Protein AF-A0A9Q1J2J4-F1 (afdb_monomer)

Foldseek 3Di:
DVPDPDPDAWDKDFDFFQPALATDDIDTDPDADPPDDDDDLPLLVRCCVNCVVVFPPLEEEEDEQSNDDPVSQVVSVVSNYKYKYWHDLPDPPDDPVLHFDQPDDALDKDWDDDPLKIWIWHHPDRRDIIIMIISVDDDQDWDPVDPSRHGPSVVVSVSRVCNNVVNVVQLVVPFPDDDDPDNVSVVVSSVVSSVVSND

Nearest PDB structures (foldseek):
  6x68-assembly1_C  TM=9.334E-01  e=2.202E-19  Trichoplusia ni
  3bw6-assembly1_A  TM=4.779E-01  e=1.759E+00  Saccharomyces cerevisiae
  4j36-assembly2_B  TM=3.603E-01  e=1.228E+00  Saccharomyces cerevisiae S288C
  4j36-assembly1_A  TM=3.467E-01  e=1.759E+00  Saccharomyces cerevisiae S288C
  4j34-assembly1_A  TM=3.652E-01  e=3.831E+00  Saccharomyces cerevisiae S288C

Sequence (199 aa):
MPSKPAKYGIKIFWMCDAKVPYAIDAMVYTGRQPGEDVQKNLGEKIVEQLCSGIRQTGRNITMDNFFTSVPLAEKLLDKNLTIVGTLRQNKADIPPVMKKSKSREVHSSEFGFNGNMTMVSYVMKKGKVVVLLSTMHNDKAVDDNSVKKKPEMIQYYNKTKGGVDTMDQMVRTYSCKWRTRRWPMVLWHNVLDVAALNA

Secondary structure (DSSP, 8-state):
-TTSSSSSS-EEEEEE-SSS--EEEEEEE--PPTT----TTHHHHHHHHHTGGGTTS--EEEE-TTT--HHHHHHHHTTT-EEEEEE-TT-TTS-GGGS--SSSPTT-EEEEEETTEEEEEEEEETTEEEEEEESS--S--B-TTSTT--BHHHHHHHHHTTHHHHHHHHHHHT------S-HHHHHHHHHHHHHHHH-

Radius of gyration: 18.8 Å; Cα contacts (8 Å, |Δi|>4): 303; chains: 1; bounding box: 47×36×54 Å

Mean predicted aligned error: 4.84 Å

pLDDT: mean 91.69, std 4.65, range [77.06, 97.62]

Structure (mmCIF, N/CA/C/O backbone):
data_AF-A0A9Q1J2J4-F1
#
_entry.id   AF-A0A9Q1J2J4-F1
#
loop_
_atom_site.group_PDB
_atom_site.id
_atom_site.type_symbol
_atom_site.label_atom_id
_atom_site.label_alt_id
_atom_site.label_comp_id
_atom_site.label_asym_id
_atom_site.label_entity_id
_atom_site.label_seq_id
_atom_site.pdbx_PDB_ins_code
_atom_site.Cartn_x
_atom_site.Cartn_y
_atom_site.Cartn_z
_atom_site.occupancy
_atom_site.B_iso_or_equiv
_atom_site.auth_seq_id
_atom_site.auth_comp_id
_atom_site.auth_asym_id
_atom_site.auth_atom_id
_atom_site.pdbx_PDB_model_num
ATOM 1 N N . MET A 1 1 ? 2.608 12.046 13.787 1.00 77.88 1 MET A N 1
ATOM 2 C CA . MET A 1 1 ? 2.854 11.897 12.338 1.00 77.88 1 MET A CA 1
ATOM 3 C C . MET A 1 1 ? 3.148 13.269 11.732 1.00 77.88 1 MET A C 1
ATOM 5 O O . MET A 1 1 ? 2.210 14.025 11.521 1.00 77.88 1 MET A O 1
ATOM 9 N N . PRO A 1 2 ? 4.428 13.619 11.500 1.00 77.06 2 PRO A N 1
ATOM 10 C CA . PRO A 1 2 ? 4.852 14.990 11.175 1.00 77.06 2 PRO A CA 1
ATOM 11 C C . PRO A 1 2 ? 4.205 15.614 9.931 1.00 77.06 2 PRO A C 1
ATOM 13 O O . PRO A 1 2 ? 3.978 16.817 9.911 1.00 77.06 2 PRO A O 1
ATOM 16 N N . SER A 1 3 ? 3.893 14.806 8.914 1.00 83.94 3 SER A N 1
ATOM 17 C CA . SER A 1 3 ? 3.329 15.248 7.632 1.00 83.94 3 SER A CA 1
ATOM 18 C C . SER A 1 3 ? 1.799 15.179 7.546 1.00 83.94 3 SER A C 1
ATOM 20 O O . SER A 1 3 ? 1.241 15.449 6.485 1.00 83.94 3 SER A O 1
ATOM 22 N N . LYS A 1 4 ? 1.103 14.785 8.622 1.00 83.94 4 LYS A N 1
ATOM 23 C CA . LYS A 1 4 ? -0.368 14.709 8.653 1.00 83.94 4 LYS A CA 1
ATOM 24 C C . LYS A 1 4 ? -0.960 15.994 9.260 1.00 83.94 4 LYS A C 1
ATOM 26 O O . LYS A 1 4 ? -0.341 16.545 10.171 1.00 83.94 4 LYS A O 1
ATOM 31 N N . PRO A 1 5 ? -2.159 16.439 8.822 1.00 82.94 5 PRO A N 1
ATOM 32 C CA . PRO A 1 5 ? -2.820 17.631 9.369 1.00 82.94 5 PRO A CA 1
ATOM 33 C C . PRO A 1 5 ? -2.982 17.573 10.896 1.00 82.94 5 PRO A C 1
ATOM 35 O O . PRO A 1 5 ? -2.642 18.520 11.599 1.00 82.94 5 PRO A O 1
ATOM 38 N N . ALA A 1 6 ? -3.412 16.418 11.416 1.00 83.88 6 ALA A N 1
ATOM 39 C CA . ALA A 1 6 ? -3.364 16.104 12.838 1.00 83.88 6 ALA A CA 1
ATOM 40 C C . ALA A 1 6 ? -2.045 15.385 13.169 1.00 83.88 6 ALA A C 1
ATOM 42 O O . ALA A 1 6 ? -1.826 14.231 12.789 1.00 83.88 6 ALA A O 1
ATOM 43 N N . LYS A 1 7 ? -1.150 16.073 13.889 1.00 86.81 7 LYS A N 1
ATOM 44 C CA . LYS A 1 7 ? 0.177 15.536 14.241 1.00 86.81 7 LYS A CA 1
ATOM 45 C C . LYS A 1 7 ? 0.112 14.410 15.275 1.00 86.81 7 LYS A C 1
ATOM 47 O O . LYS A 1 7 ? 0.985 13.542 15.258 1.00 86.81 7 LYS A O 1
ATOM 52 N N . TYR A 1 8 ? -0.904 14.397 16.132 1.00 88.12 8 TYR A N 1
ATOM 53 C CA . TYR A 1 8 ? -1.097 13.411 17.196 1.00 88.12 8 TYR A CA 1
ATOM 54 C C . TYR A 1 8 ? -2.464 12.750 17.043 1.00 88.12 8 TYR A C 1
ATOM 56 O O . TYR A 1 8 ? -3.437 13.418 16.702 1.00 88.12 8 TYR A O 1
ATOM 64 N N . GLY A 1 9 ? -2.529 11.444 17.279 1.00 90.56 9 GLY A N 1
ATOM 65 C CA . GLY A 1 9 ? -3.758 10.671 17.147 1.00 90.56 9 GLY A CA 1
ATOM 66 C C . GLY A 1 9 ? -3.493 9.172 17.107 1.00 90.56 9 GLY A C 1
ATOM 67 O O . GLY A 1 9 ? -2.341 8.732 17.125 1.00 90.56 9 GLY A O 1
ATOM 68 N N . ILE A 1 10 ? -4.577 8.405 17.036 1.00 92.19 10 ILE A N 1
ATOM 69 C CA . ILE A 1 10 ? -4.537 6.953 16.876 1.00 92.19 10 ILE A CA 1
ATOM 70 C C . ILE A 1 10 ? -4.379 6.648 15.388 1.00 92.19 10 ILE A C 1
ATOM 72 O O . ILE A 1 10 ? -5.069 7.228 14.551 1.00 92.19 10 ILE A O 1
ATOM 76 N N . LYS A 1 11 ? -3.445 5.760 15.049 1.00 93.06 11 LYS A N 1
ATOM 77 C CA . LYS A 1 11 ? -3.233 5.335 13.667 1.00 93.06 11 LYS A CA 1
ATOM 78 C C . LYS A 1 11 ? -4.082 4.097 13.393 1.00 93.06 11 LYS A C 1
ATOM 80 O O . LYS A 1 11 ? -3.992 3.122 14.128 1.00 93.06 11 LYS A O 1
ATOM 85 N N . ILE A 1 12 ? -4.869 4.141 12.327 1.00 95.19 12 ILE A N 1
ATOM 86 C CA . ILE A 1 12 ? -5.686 3.021 11.854 1.00 95.19 12 ILE A CA 1
ATOM 87 C C . ILE A 1 12 ? -5.272 2.748 10.410 1.00 95.19 12 ILE A C 1
ATOM 89 O O . ILE A 1 12 ? -5.141 3.677 9.610 1.00 95.19 12 ILE A O 1
ATOM 93 N N . PHE A 1 13 ? -4.981 1.490 10.105 1.00 95.88 13 PHE A N 1
ATOM 94 C CA . PHE A 1 13 ? -4.760 1.017 8.746 1.00 95.88 13 PHE A CA 1
ATOM 95 C C . PHE A 1 13 ? -6.093 0.565 8.170 1.00 95.88 13 PHE A C 1
ATOM 97 O O . PHE A 1 13 ? -6.812 -0.159 8.845 1.00 95.88 13 PHE A O 1
ATOM 104 N N . TRP A 1 14 ? -6.401 0.979 6.947 1.00 96.00 14 TRP A N 1
ATOM 105 C CA . TRP A 1 14 ? -7.670 0.688 6.289 1.00 96.00 14 TRP A CA 1
ATOM 106 C C . TRP A 1 14 ? -7.442 -0.077 4.993 1.00 96.00 14 TRP A C 1
ATOM 108 O O . TRP A 1 14 ? -6.484 0.202 4.266 1.00 96.00 14 TRP A O 1
ATOM 118 N N . MET A 1 15 ? -8.357 -0.991 4.697 1.00 97.19 15 MET A N 1
ATOM 119 C CA . MET A 1 15 ? -8.578 -1.554 3.373 1.00 97.19 15 MET A CA 1
ATOM 120 C C . MET A 1 15 ? -9.920 -1.035 2.860 1.00 97.19 15 MET A C 1
ATOM 122 O O . MET A 1 15 ? -10.943 -1.192 3.524 1.00 97.19 15 MET A O 1
ATOM 126 N N . CYS A 1 16 ? -9.913 -0.412 1.685 1.00 96.38 16 CYS A N 1
ATOM 127 C CA . CYS A 1 16 ? -11.096 0.179 1.064 1.00 96.38 16 CYS A CA 1
ATOM 128 C C . CYS A 1 16 ? -11.237 -0.310 -0.375 1.00 96.38 16 CYS A C 1
ATOM 130 O O . CYS A 1 16 ? -10.240 -0.679 -1.004 1.00 96.38 16 CYS A O 1
ATOM 132 N N . ASP A 1 17 ? -12.456 -0.258 -0.904 1.00 95.75 17 ASP A N 1
ATOM 133 C CA . ASP A 1 17 ? -12.663 -0.386 -2.342 1.00 95.75 17 ASP A CA 1
ATOM 134 C C . ASP A 1 17 ? -12.006 0.797 -3.083 1.00 95.75 17 ASP A C 1
ATOM 136 O O . ASP A 1 17 ? -11.910 1.918 -2.578 1.00 95.75 17 ASP A O 1
ATOM 140 N N . ALA A 1 18 ? -11.463 0.530 -4.272 1.00 94.06 18 ALA A N 1
ATOM 141 C CA . ALA A 1 18 ? -10.719 1.530 -5.037 1.00 94.06 18 ALA A CA 1
ATOM 142 C C . ALA A 1 18 ? -11.620 2.439 -5.890 1.00 94.06 18 ALA A C 1
ATOM 144 O O . ALA A 1 18 ? -11.167 3.500 -6.323 1.00 94.06 18 ALA A O 1
ATOM 145 N N . LYS A 1 19 ? -12.853 2.015 -6.187 1.00 91.38 19 LYS A N 1
ATOM 146 C CA . LYS A 1 19 ? -13.810 2.730 -7.045 1.00 91.38 19 LYS A CA 1
ATOM 147 C C . LYS A 1 19 ? -14.890 3.428 -6.228 1.00 91.38 19 LYS A C 1
ATOM 149 O O . LYS A 1 19 ? -15.312 4.521 -6.593 1.00 91.38 19 LYS A O 1
ATOM 154 N N . VAL A 1 20 ? -15.332 2.791 -5.153 1.00 92.12 20 VAL A N 1
ATOM 155 C CA . VAL A 1 20 ? -16.372 3.283 -4.249 1.00 92.12 20 VAL A CA 1
ATOM 156 C C . VAL A 1 20 ? -15.722 3.567 -2.893 1.00 92.12 20 VAL A C 1
ATOM 158 O O . VAL A 1 20 ? -14.861 2.798 -2.475 1.00 92.12 20 VAL A O 1
ATOM 161 N N . PRO A 1 21 ? -16.0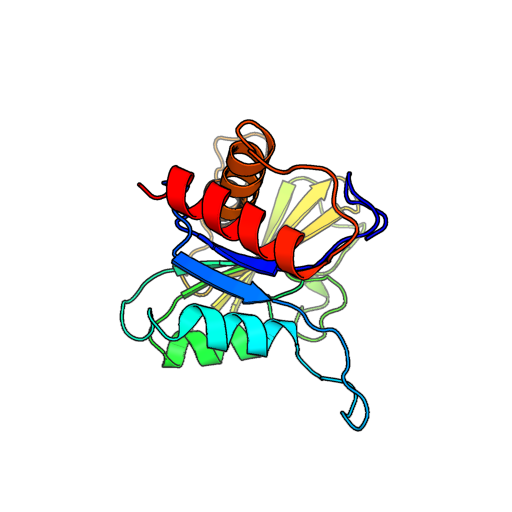94 4.644 -2.181 1.00 87.31 21 PRO A N 1
ATOM 162 C CA . PRO A 1 21 ? -15.536 4.980 -0.867 1.00 87.31 21 PRO A CA 1
ATOM 163 C C . PRO A 1 21 ? -16.043 4.046 0.252 1.00 87.31 21 PRO A C 1
ATOM 165 O O . PRO A 1 21 ? -16.487 4.510 1.295 1.00 87.31 21 PRO A O 1
ATOM 168 N N . TYR A 1 22 ? -15.976 2.730 0.043 1.00 94.94 22 TYR A N 1
ATOM 169 C CA . TYR A 1 22 ? -16.433 1.710 0.980 1.00 94.94 22 TYR A CA 1
ATOM 170 C C . TYR A 1 22 ? -15.255 1.150 1.782 1.00 94.94 22 TYR A C 1
ATOM 172 O O . TYR A 1 22 ?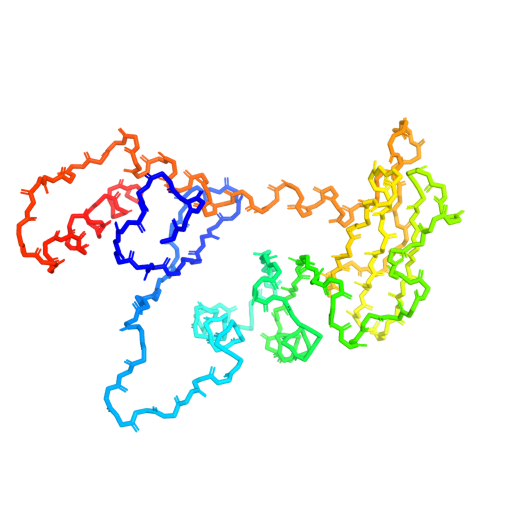 -14.290 0.624 1.213 1.00 94.94 22 TYR A O 1
ATOM 180 N N . ALA A 1 23 ? -15.320 1.253 3.108 1.00 96.06 23 ALA A N 1
ATOM 181 C CA . ALA A 1 23 ? -14.336 0.664 4.010 1.00 96.06 23 ALA A CA 1
ATOM 182 C C . ALA A 1 23 ? -14.644 -0.823 4.231 1.00 96.06 23 ALA A C 1
ATOM 184 O O . ALA A 1 23 ? -15.727 -1.172 4.694 1.00 96.06 23 ALA A O 1
ATOM 185 N N . ILE A 1 24 ? -13.688 -1.693 3.906 1.00 95.81 24 ILE A N 1
ATOM 186 C CA . ILE A 1 24 ? -13.859 -3.150 3.962 1.00 95.81 24 ILE A CA 1
ATOM 187 C C . ILE A 1 24 ? -13.356 -3.705 5.293 1.00 95.81 24 ILE A C 1
ATOM 189 O O . ILE A 1 24 ? -14.060 -4.470 5.941 1.00 95.81 24 ILE A O 1
ATOM 193 N N . ASP A 1 25 ? -12.137 -3.334 5.689 1.00 95.88 25 ASP A N 1
ATOM 194 C CA . ASP A 1 25 ? -11.520 -3.817 6.925 1.00 95.88 25 ASP A CA 1
ATOM 195 C C . ASP A 1 25 ? -10.538 -2.784 7.493 1.00 95.88 25 ASP A C 1
ATOM 197 O O . ASP A 1 25 ? -10.063 -1.888 6.778 1.00 95.88 25 ASP A O 1
ATOM 201 N N . ALA A 1 26 ? -10.230 -2.898 8.782 1.00 95.75 26 ALA A N 1
ATOM 202 C CA . ALA A 1 26 ? -9.375 -1.971 9.500 1.00 95.75 26 ALA A CA 1
ATOM 203 C C . ALA A 1 26 ? -8.527 -2.651 10.573 1.00 95.75 26 ALA A C 1
ATOM 205 O O . ALA A 1 26 ? -8.956 -3.578 11.253 1.00 95.75 26 ALA A O 1
ATOM 206 N N . MET A 1 27 ? -7.338 -2.103 10.818 1.00 95.25 27 MET A N 1
ATOM 207 C CA . MET A 1 27 ? -6.500 -2.508 11.939 1.00 95.25 27 MET A CA 1
ATOM 208 C C . MET A 1 27 ? -5.967 -1.300 12.703 1.00 95.25 27 MET A C 1
ATOM 210 O O . MET A 1 27 ? -5.264 -0.445 12.156 1.00 95.25 27 MET A O 1
ATOM 214 N N . VAL A 1 28 ? -6.266 -1.254 14.001 1.00 94.81 28 VAL A N 1
ATOM 215 C CA . VAL A 1 28 ? -5.749 -0.228 14.911 1.00 94.81 28 VAL A CA 1
ATOM 216 C C . VAL A 1 28 ? -4.278 -0.508 15.207 1.00 94.81 28 VAL A C 1
ATOM 218 O O . VAL A 1 28 ? -3.909 -1.589 15.659 1.00 94.81 28 VAL A O 1
ATOM 221 N N . TYR A 1 29 ? -3.423 0.484 14.980 1.00 93.00 29 TYR A N 1
ATOM 222 C CA . TYR A 1 29 ? -2.020 0.411 15.360 1.00 93.00 29 TYR A CA 1
ATOM 223 C C . TYR A 1 29 ? -1.857 0.805 16.827 1.00 93.00 29 TYR A C 1
ATOM 225 O O . TYR A 1 29 ? -1.989 1.977 17.187 1.00 93.00 29 TYR A O 1
ATOM 233 N N . THR A 1 30 ? -1.528 -0.173 17.661 1.00 90.69 30 THR A N 1
ATOM 234 C CA . THR A 1 30 ? -1.368 -0.010 19.113 1.00 90.69 30 THR A CA 1
ATOM 235 C C . THR A 1 30 ? 0.039 0.430 19.524 1.00 90.69 30 THR A C 1
ATOM 237 O O . THR A 1 30 ? 0.280 0.714 20.695 1.00 90.69 30 THR A O 1
ATOM 240 N N . GLY A 1 31 ? 0.971 0.543 18.573 1.00 89.06 31 GLY A N 1
ATOM 241 C CA . GLY A 1 31 ? 2.384 0.742 18.886 1.00 89.06 31 GLY A CA 1
ATOM 242 C C . GLY A 1 31 ? 3.035 -0.533 19.421 1.00 89.06 31 GLY A C 1
ATOM 243 O O . GLY A 1 31 ? 2.447 -1.609 19.384 1.00 89.06 31 GLY A O 1
ATOM 244 N N . ARG A 1 32 ? 4.270 -0.405 19.908 1.00 87.56 32 ARG A N 1
ATOM 245 C CA . ARG A 1 32 ? 4.989 -1.503 20.562 1.00 87.56 32 ARG A CA 1
ATOM 246 C C . ARG A 1 32 ? 4.432 -1.697 21.972 1.00 87.56 32 ARG A C 1
ATOM 248 O O . ARG A 1 32 ? 4.451 -0.734 22.741 1.00 87.56 32 ARG A O 1
ATOM 255 N N . GLN A 1 33 ? 3.981 -2.904 22.307 1.00 87.81 33 GLN A N 1
ATOM 256 C CA . GLN A 1 33 ? 3.527 -3.203 23.666 1.00 87.81 33 GLN A CA 1
ATOM 257 C C . GLN A 1 33 ? 4.707 -3.522 24.602 1.00 87.81 33 GLN A C 1
ATOM 259 O O . GLN A 1 33 ? 5.777 -3.933 24.138 1.00 87.81 33 GLN A O 1
ATOM 264 N N . PRO A 1 34 ? 4.552 -3.330 25.926 1.00 88.56 34 PRO A N 1
ATOM 265 C CA . PRO A 1 34 ? 5.551 -3.760 26.900 1.00 88.56 34 PRO A CA 1
ATOM 266 C C . PRO A 1 34 ? 5.853 -5.256 26.757 1.00 88.56 34 PRO A C 1
ATOM 268 O O . PRO A 1 34 ? 4.940 -6.072 26.709 1.00 88.56 34 PRO A O 1
ATOM 271 N N . GLY A 1 35 ? 7.137 -5.611 26.680 1.00 86.81 35 GLY A N 1
ATOM 272 C CA . GLY A 1 35 ? 7.576 -7.002 26.513 1.00 86.81 35 GLY A CA 1
ATOM 273 C C . GLY A 1 35 ? 7.592 -7.514 25.069 1.00 86.81 35 GLY A C 1
ATOM 274 O O . GLY A 1 35 ? 8.122 -8.594 24.833 1.00 86.81 35 GLY A O 1
ATOM 275 N N . GLU A 1 36 ? 7.094 -6.752 24.090 1.00 86.62 36 GLU A N 1
ATOM 276 C CA . GLU A 1 36 ? 7.211 -7.140 22.682 1.00 86.62 36 GLU A CA 1
ATOM 277 C C . GLU A 1 36 ? 8.583 -6.784 22.101 1.00 86.62 36 GLU A C 1
ATOM 279 O O . GLU A 1 36 ? 9.119 -5.681 22.298 1.00 86.62 36 GLU A O 1
ATOM 284 N N . ASP A 1 37 ? 9.119 -7.696 21.295 1.00 84.31 37 ASP A N 1
ATOM 285 C CA . ASP A 1 37 ? 10.244 -7.411 20.416 1.00 84.31 37 ASP A CA 1
ATOM 286 C C . ASP A 1 37 ? 9.873 -6.395 19.332 1.00 84.31 37 ASP A C 1
ATOM 288 O O . ASP A 1 37 ? 8.708 -6.171 18.991 1.00 84.31 37 ASP A O 1
ATOM 292 N N . VAL A 1 38 ? 10.894 -5.764 18.750 1.00 81.62 38 VAL A N 1
ATOM 293 C CA . VAL A 1 38 ? 10.694 -4.859 17.615 1.00 81.62 38 VAL A CA 1
ATOM 294 C C . VAL A 1 38 ? 10.072 -5.641 16.459 1.00 81.62 38 VAL A C 1
ATOM 296 O O . VAL A 1 38 ? 10.706 -6.518 15.869 1.00 81.62 38 VAL A O 1
ATOM 299 N N . GLN A 1 39 ? 8.834 -5.291 16.105 1.00 77.81 39 GLN A N 1
ATOM 300 C CA . GLN A 1 39 ? 8.133 -5.932 15.001 1.00 77.81 39 GLN A CA 1
ATOM 301 C C . GLN A 1 39 ? 8.853 -5.678 13.672 1.00 77.81 39 GLN A C 1
ATOM 303 O O . GLN A 1 39 ? 8.840 -4.575 13.118 1.00 77.81 39 GLN A O 1
ATOM 308 N N . LYS A 1 40 ? 9.455 -6.738 13.132 1.00 82.62 40 LYS A N 1
ATOM 309 C CA . LYS A 1 40 ? 9.961 -6.776 11.757 1.00 82.62 40 LYS A CA 1
ATOM 310 C C . LYS A 1 40 ? 8.792 -6.975 10.788 1.00 82.62 40 LYS A C 1
ATOM 312 O O . LYS A 1 40 ? 7.815 -7.646 11.113 1.00 82.62 40 LYS A O 1
ATOM 317 N N . ASN A 1 41 ? 8.905 -6.384 9.598 1.00 85.19 41 ASN A N 1
ATOM 318 C CA . ASN A 1 41 ? 7.942 -6.524 8.498 1.00 85.19 41 ASN A CA 1
ATOM 319 C C . ASN A 1 41 ? 6.489 -6.158 8.857 1.00 85.19 41 ASN A C 1
ATOM 321 O O . ASN A 1 41 ? 5.547 -6.765 8.360 1.00 85.19 41 ASN A O 1
ATOM 325 N N . LEU A 1 42 ? 6.296 -5.126 9.687 1.00 91.00 42 LEU A N 1
ATOM 326 C CA . LEU A 1 42 ? 4.967 -4.641 10.078 1.00 91.00 42 LEU A CA 1
ATOM 327 C C . LEU A 1 42 ? 4.031 -4.424 8.870 1.00 91.00 42 LEU A C 1
ATOM 329 O O . LEU A 1 42 ? 2.883 -4.852 8.909 1.00 91.00 42 LEU A O 1
ATOM 333 N N . GLY A 1 43 ? 4.526 -3.807 7.789 1.00 92.06 43 GLY A N 1
ATOM 334 C CA . GLY A 1 43 ? 3.746 -3.574 6.565 1.00 92.06 43 GLY A CA 1
ATOM 335 C C . GLY A 1 43 ? 3.186 -4.857 5.944 1.00 92.06 43 GLY A C 1
ATOM 336 O O . GLY A 1 43 ? 2.021 -4.888 5.566 1.00 92.06 43 GLY A O 1
ATOM 337 N N . GLU A 1 44 ? 3.987 -5.921 5.910 1.00 93.38 44 GLU A N 1
ATOM 338 C CA . GLU A 1 44 ? 3.599 -7.230 5.378 1.00 93.38 44 GLU A CA 1
ATOM 339 C C . GLU A 1 44 ? 2.480 -7.855 6.217 1.00 93.38 44 GLU A C 1
ATOM 341 O O . GLU A 1 44 ? 1.428 -8.198 5.684 1.00 93.38 44 GLU A O 1
ATOM 346 N N . LYS A 1 45 ? 2.656 -7.893 7.545 1.00 93.19 45 LYS A N 1
ATOM 347 C CA . LYS A 1 45 ? 1.656 -8.439 8.476 1.00 93.19 45 LYS A CA 1
ATOM 348 C C . LYS A 1 45 ? 0.320 -7.701 8.396 1.00 93.19 45 LYS A C 1
ATOM 350 O O . LYS A 1 45 ? -0.726 -8.341 8.380 1.00 93.19 45 LYS A O 1
ATOM 355 N N . ILE A 1 46 ? 0.361 -6.365 8.316 1.00 95.31 46 ILE A N 1
ATOM 356 C CA . ILE A 1 46 ? -0.843 -5.537 8.157 1.00 95.31 46 ILE A CA 1
ATOM 357 C C . ILE A 1 46 ? -1.618 -5.968 6.909 1.00 95.31 46 ILE A C 1
ATOM 359 O O . ILE A 1 46 ? -2.823 -6.194 6.991 1.00 95.31 46 ILE A O 1
ATOM 363 N N . VAL A 1 47 ? -0.940 -6.091 5.764 1.00 96.50 47 VAL A N 1
ATOM 364 C CA . VAL A 1 47 ? -1.595 -6.474 4.506 1.00 96.50 47 VAL A CA 1
ATOM 365 C C . VAL A 1 47 ? -2.148 -7.892 4.589 1.00 96.50 47 VAL A C 1
ATOM 367 O O . VAL A 1 47 ? -3.293 -8.112 4.207 1.00 96.50 47 VAL A O 1
ATOM 370 N N . GLU A 1 48 ? -1.388 -8.850 5.118 1.00 95.19 48 GLU A N 1
ATOM 371 C CA . GLU A 1 48 ? -1.853 -10.236 5.237 1.00 95.19 48 GLU A CA 1
ATOM 372 C C . GLU A 1 48 ? -3.094 -10.388 6.122 1.00 95.19 48 GLU A C 1
ATOM 374 O O . GLU A 1 48 ? -3.939 -11.249 5.837 1.00 95.19 48 GLU A O 1
ATOM 379 N N . GLN A 1 49 ? -3.193 -9.575 7.177 1.00 95.44 49 GLN A N 1
ATOM 380 C CA . GLN A 1 49 ? -4.341 -9.542 8.074 1.00 95.44 49 GLN A CA 1
ATOM 381 C C . GLN A 1 49 ? -5.547 -8.875 7.411 1.00 95.44 49 GLN A C 1
ATOM 383 O O . GLN A 1 49 ? -6.593 -9.514 7.314 1.00 95.44 49 GLN A O 1
ATOM 388 N N . LEU A 1 50 ? -5.388 -7.656 6.883 1.00 96.88 50 LEU A N 1
ATOM 389 C CA . LEU A 1 50 ? -6.476 -6.925 6.217 1.00 96.88 50 LEU A CA 1
ATOM 390 C C . LEU A 1 50 ? -7.024 -7.683 5.002 1.00 96.88 50 LEU A C 1
ATOM 392 O O . LEU A 1 50 ? -8.216 -7.665 4.727 1.00 96.88 50 LEU A O 1
ATOM 396 N N . CYS A 1 51 ? -6.163 -8.399 4.276 1.00 96.12 51 CYS A N 1
ATOM 397 C CA . CYS A 1 51 ? -6.581 -9.153 3.096 1.00 96.12 51 CYS A CA 1
ATOM 398 C C . CYS A 1 51 ? -7.121 -10.549 3.430 1.00 96.12 51 CYS A C 1
ATOM 400 O O . CYS A 1 51 ? -7.440 -11.305 2.513 1.00 96.12 51 CYS A O 1
ATOM 402 N N . SER A 1 52 ? -7.200 -10.935 4.708 1.00 95.31 52 SER A N 1
ATOM 403 C CA . SER A 1 52 ? -7.604 -12.288 5.115 1.00 95.31 52 SER A CA 1
ATOM 404 C C . SER A 1 52 ? -8.990 -12.681 4.599 1.00 95.31 52 SER A C 1
ATOM 406 O O . SER A 1 52 ? -9.141 -13.793 4.094 1.00 95.31 52 SER A O 1
ATOM 408 N N . GLY A 1 53 ? -9.948 -11.750 4.619 1.00 95.31 53 GLY A N 1
ATOM 409 C CA . GLY A 1 53 ? -11.316 -11.968 4.141 1.00 95.31 53 GLY A CA 1
ATOM 410 C C . GLY A 1 53 ? -11.487 -11.996 2.617 1.00 95.31 53 GLY A C 1
ATOM 411 O O . GLY A 1 53 ? -12.555 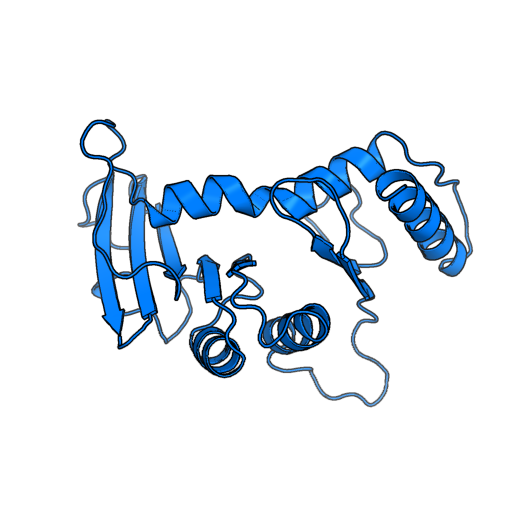-12.366 2.143 1.00 95.31 53 GLY A O 1
ATOM 412 N N . ILE A 1 54 ? -10.464 -11.624 1.837 1.00 96.19 54 ILE A N 1
ATOM 413 C CA . ILE A 1 54 ? -10.541 -11.568 0.362 1.00 96.19 54 ILE A CA 1
ATOM 414 C C . ILE A 1 54 ? -9.589 -12.544 -0.339 1.00 96.19 54 ILE A C 1
ATOM 416 O O . ILE A 1 54 ? -9.453 -12.496 -1.563 1.00 96.19 54 ILE A O 1
ATOM 420 N N . ARG A 1 55 ? -8.920 -13.434 0.402 1.00 95.88 55 ARG A N 1
ATOM 421 C CA . ARG A 1 55 ? -8.051 -14.470 -0.183 1.00 95.88 55 ARG A CA 1
ATOM 422 C C . ARG A 1 55 ? -8.845 -15.360 -1.139 1.00 95.88 55 ARG A C 1
ATOM 424 O O . ARG A 1 55 ? -10.028 -15.594 -0.923 1.00 95.88 55 ARG A O 1
ATOM 431 N N . GLN A 1 56 ? -8.183 -15.879 -2.170 1.00 96.44 56 GLN A N 1
ATOM 432 C CA . GLN A 1 56 ? -8.785 -16.766 -3.173 1.00 96.44 56 GLN A CA 1
ATOM 433 C C . GLN A 1 56 ? -9.870 -16.131 -4.048 1.00 96.44 56 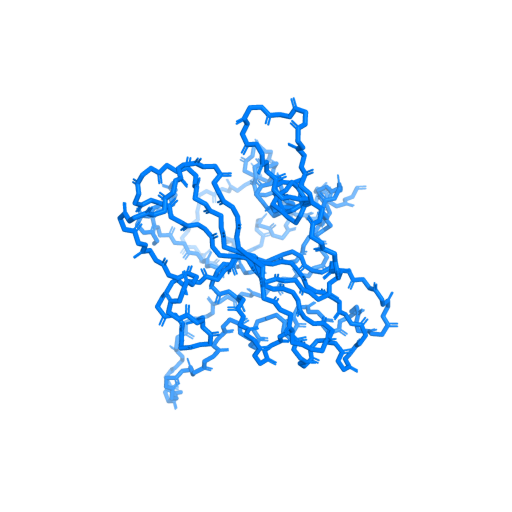GLN A C 1
ATOM 435 O O . GLN A 1 56 ? -10.644 -16.836 -4.686 1.00 96.44 56 GLN A O 1
ATOM 440 N N . THR A 1 57 ? -9.911 -14.799 -4.127 1.00 96.56 57 THR A N 1
ATOM 441 C CA . THR A 1 57 ? -10.935 -14.099 -4.916 1.00 96.56 57 THR A CA 1
ATOM 442 C C . THR A 1 57 ? -10.436 -13.532 -6.242 1.00 96.56 57 THR A C 1
ATOM 444 O O . THR A 1 57 ? -11.234 -12.969 -6.986 1.00 96.56 57 THR A O 1
ATOM 447 N N . GLY A 1 58 ? -9.135 -13.631 -6.543 1.00 96.19 58 GLY A N 1
ATOM 448 C CA . GLY A 1 58 ? -8.544 -13.067 -7.762 1.00 96.19 58 GLY A CA 1
ATOM 449 C C . GLY A 1 58 ? -8.518 -11.533 -7.792 1.00 96.19 58 GLY A C 1
ATOM 450 O O . GLY A 1 58 ? -8.296 -10.935 -8.843 1.00 96.19 58 GLY A O 1
ATOM 451 N N . ARG A 1 59 ? -8.771 -10.868 -6.656 1.00 96.81 59 ARG A N 1
ATOM 452 C CA . ARG A 1 59 ? -8.770 -9.401 -6.556 1.00 96.81 59 ARG A CA 1
ATOM 453 C C . ARG A 1 59 ? -7.351 -8.827 -6.587 1.00 96.81 59 ARG A C 1
ATOM 455 O O . ARG A 1 59 ? -6.383 -9.482 -6.203 1.00 96.81 59 ARG A O 1
ATOM 462 N N . ASN A 1 60 ? -7.256 -7.566 -7.007 1.00 96.88 60 ASN A N 1
ATOM 463 C CA . ASN A 1 60 ? -6.017 -6.792 -7.002 1.00 96.88 60 ASN A CA 1
ATOM 464 C C . ASN A 1 60 ? -5.975 -5.812 -5.823 1.00 96.88 60 ASN A C 1
ATOM 466 O O . ASN A 1 60 ? -6.971 -5.154 -5.518 1.00 96.88 60 ASN A O 1
ATOM 470 N N . ILE A 1 61 ? -4.803 -5.664 -5.211 1.00 97.19 61 ILE A N 1
ATOM 471 C CA . ILE A 1 61 ? -4.554 -4.767 -4.082 1.00 97.19 61 ILE A CA 1
ATOM 472 C C . ILE A 1 61 ? -3.608 -3.656 -4.525 1.00 97.19 61 ILE A C 1
ATOM 474 O O . ILE A 1 61 ? -2.468 -3.899 -4.922 1.00 97.19 61 ILE A O 1
ATOM 478 N N . THR A 1 62 ? -4.057 -2.407 -4.403 1.00 97.25 62 THR A N 1
ATOM 479 C CA . THR A 1 62 ? -3.177 -1.250 -4.595 1.00 97.25 62 THR A CA 1
ATOM 480 C C . THR A 1 62 ? -2.610 -0.786 -3.262 1.00 97.25 62 THR A C 1
ATOM 482 O O . THR A 1 62 ? -3.364 -0.531 -2.328 1.00 97.25 62 THR A O 1
ATOM 485 N N . MET A 1 63 ? -1.288 -0.650 -3.165 1.00 95.50 63 MET A N 1
ATOM 486 C CA . MET A 1 63 ? -0.620 -0.340 -1.899 1.00 95.50 63 MET A CA 1
ATOM 487 C C . MET A 1 63 ? 0.511 0.686 -2.042 1.00 95.50 63 MET A C 1
ATOM 489 O O . MET A 1 63 ? 1.112 0.864 -3.101 1.00 95.50 63 MET A O 1
ATOM 493 N N . ASP A 1 64 ? 0.801 1.405 -0.958 1.00 93.44 64 ASP A N 1
ATOM 494 C CA . ASP A 1 64 ? 1.926 2.343 -0.899 1.00 93.44 64 ASP A CA 1
ATOM 495 C C . ASP A 1 64 ? 3.256 1.628 -0.575 1.00 93.44 64 ASP A C 1
ATOM 497 O O . ASP A 1 64 ? 3.312 0.465 -0.161 1.00 93.44 64 ASP A O 1
ATOM 501 N N . ASN A 1 65 ? 4.355 2.360 -0.708 1.00 93.44 65 ASN A N 1
ATOM 502 C CA . ASN A 1 65 ? 5.726 1.928 -0.466 1.00 93.44 65 ASN A CA 1
ATOM 503 C C . ASN A 1 65 ? 6.020 1.398 0.940 1.00 93.44 65 ASN A C 1
ATOM 505 O O . ASN A 1 65 ? 7.025 0.715 1.132 1.00 93.44 65 ASN A O 1
ATOM 509 N N . PHE A 1 66 ? 5.193 1.734 1.932 1.00 92.19 66 PHE A N 1
ATOM 510 C CA . PHE A 1 66 ? 5.334 1.199 3.285 1.00 92.19 66 PHE A CA 1
ATOM 511 C C . PHE A 1 66 ? 4.955 -0.288 3.349 1.00 92.19 66 PHE A C 1
ATOM 513 O O . PHE A 1 66 ? 5.525 -1.025 4.152 1.00 92.19 66 PHE A O 1
ATOM 520 N N . PHE A 1 67 ? 4.026 -0.716 2.496 1.00 94.62 67 PHE A N 1
ATOM 521 C CA . PHE A 1 67 ? 3.484 -2.072 2.476 1.00 94.62 67 PHE A CA 1
ATOM 522 C C . PHE A 1 67 ? 4.135 -2.945 1.401 1.00 94.62 67 PHE A C 1
ATOM 524 O O . PHE A 1 67 ? 4.274 -4.145 1.588 1.00 94.62 67 PHE A O 1
ATOM 531 N N . THR A 1 68 ? 4.573 -2.340 0.296 1.00 95.12 68 THR A N 1
ATOM 532 C CA . THR A 1 68 ? 5.041 -3.079 -0.883 1.00 95.12 68 THR A CA 1
ATOM 533 C C . THR A 1 68 ? 6.424 -3.710 -0.669 1.00 95.12 68 THR A C 1
ATOM 535 O O . THR A 1 68 ? 7.396 -3.032 -0.307 1.00 95.12 68 THR A O 1
ATOM 538 N N . SER A 1 69 ? 6.542 -5.008 -0.951 1.00 94.44 69 SER A N 1
ATOM 539 C CA . SER A 1 69 ? 7.807 -5.748 -1.036 1.00 94.44 69 SER A CA 1
ATOM 540 C C . SER A 1 69 ? 7.688 -6.900 -2.039 1.00 94.44 69 SER A C 1
ATOM 542 O O . SER A 1 69 ? 6.580 -7.354 -2.321 1.00 94.44 69 SER A O 1
ATOM 544 N N . VAL A 1 70 ? 8.821 -7.370 -2.573 1.00 94.06 70 VAL A N 1
ATOM 545 C CA . VAL A 1 70 ? 8.849 -8.532 -3.478 1.00 94.06 70 VAL A CA 1
ATOM 546 C C . VAL A 1 70 ? 8.368 -9.811 -2.772 1.00 94.06 70 VAL A C 1
ATOM 548 O O . VAL A 1 70 ? 7.434 -10.419 -3.285 1.00 94.06 70 VAL A O 1
ATOM 551 N N . PRO A 1 71 ? 8.843 -10.157 -1.555 1.00 94.25 71 PRO A N 1
ATOM 552 C CA . PRO A 1 71 ? 8.357 -11.354 -0.858 1.00 94.25 71 PRO A CA 1
ATOM 553 C C . PRO A 1 71 ? 6.855 -11.326 -0.541 1.00 94.25 71 PRO A C 1
ATOM 555 O O . PRO A 1 71 ? 6.191 -12.357 -0.576 1.00 94.25 71 PRO A O 1
ATOM 558 N N . LEU A 1 72 ? 6.288 -10.148 -0.236 1.00 95.38 72 LEU A N 1
ATOM 559 C CA . LEU A 1 72 ? 4.844 -10.026 -0.006 1.00 95.38 72 LEU A CA 1
ATOM 560 C C . LEU A 1 72 ? 4.052 -10.276 -1.293 1.00 95.38 72 LEU A C 1
ATOM 562 O O . LEU A 1 72 ? 2.973 -10.858 -1.240 1.00 95.38 72 LEU A O 1
ATOM 566 N N . ALA A 1 73 ? 4.570 -9.828 -2.436 1.00 95.75 73 ALA A N 1
ATOM 567 C CA . ALA A 1 73 ? 3.920 -10.018 -3.725 1.00 95.75 73 ALA A CA 1
ATOM 568 C C . ALA A 1 73 ? 3.789 -11.508 -4.075 1.00 95.75 73 ALA A C 1
ATOM 570 O O . ALA A 1 73 ? 2.708 -11.941 -4.461 1.00 95.75 73 ALA A O 1
ATOM 571 N N . GLU A 1 74 ? 4.855 -12.287 -3.867 1.00 94.94 74 GLU A N 1
ATOM 572 C CA . GLU A 1 74 ? 4.863 -13.745 -4.057 1.00 94.94 74 GLU A CA 1
ATOM 573 C C . GLU A 1 74 ? 3.854 -14.430 -3.122 1.00 94.94 74 GLU A C 1
ATOM 575 O O . GLU A 1 74 ? 2.971 -15.155 -3.573 1.00 94.94 74 GLU A O 1
ATOM 580 N N . LYS A 1 75 ? 3.878 -14.097 -1.825 1.00 95.75 75 LYS A N 1
ATOM 581 C CA . LYS A 1 75 ? 2.931 -14.654 -0.841 1.00 95.75 75 LYS A CA 1
ATOM 582 C C . LYS A 1 75 ? 1.466 -14.350 -1.145 1.00 95.75 75 LYS A C 1
ATOM 584 O O . LYS A 1 75 ? 0.583 -15.119 -0.762 1.00 95.75 75 LYS A O 1
ATOM 589 N N . LEU A 1 76 ? 1.178 -13.186 -1.724 1.00 96.81 76 LEU A N 1
ATOM 590 C CA . LEU A 1 76 ? -0.184 -12.815 -2.105 1.00 96.81 76 LEU A CA 1
ATOM 591 C C . LEU A 1 76 ? -0.611 -13.513 -3.396 1.00 96.81 76 LEU A C 1
ATOM 593 O O . LEU A 1 76 ? -1.766 -13.932 -3.477 1.00 96.81 76 LEU A O 1
ATOM 597 N N . LEU A 1 77 ? 0.311 -13.730 -4.338 1.00 95.75 77 LEU A N 1
ATOM 598 C CA . LEU A 1 77 ? 0.058 -14.548 -5.524 1.00 95.75 77 LEU A CA 1
ATOM 599 C C . LEU A 1 77 ? -0.345 -15.980 -5.150 1.00 95.75 77 LEU A C 1
ATOM 601 O O . LEU A 1 77 ? -1.350 -16.465 -5.666 1.00 95.75 77 LEU A O 1
ATOM 605 N N . ASP A 1 78 ? 0.330 -16.604 -4.180 1.00 95.75 78 ASP A N 1
ATOM 606 C CA . ASP A 1 78 ? -0.044 -17.934 -3.659 1.00 95.75 78 ASP A CA 1
ATOM 607 C C . ASP A 1 78 ? -1.460 -17.958 -3.052 1.00 95.75 78 ASP A C 1
ATOM 609 O O . ASP A 1 78 ? -2.140 -18.986 -3.005 1.00 95.75 78 ASP A O 1
ATOM 613 N N . LYS A 1 79 ? -1.940 -16.799 -2.591 1.00 96.62 79 LYS A N 1
ATOM 614 C CA . LYS A 1 79 ? -3.291 -16.598 -2.046 1.00 96.62 79 LYS A CA 1
ATOM 615 C C . LYS A 1 79 ? -4.291 -16.136 -3.115 1.00 96.62 79 LYS A C 1
ATOM 617 O O . LYS A 1 79 ? -5.386 -15.697 -2.748 1.00 96.62 79 LYS A O 1
ATOM 622 N N . ASN A 1 80 ? -3.927 -16.229 -4.398 1.00 96.44 80 ASN A N 1
ATOM 623 C CA . ASN A 1 80 ? -4.699 -15.773 -5.558 1.00 96.44 80 ASN A CA 1
ATOM 624 C C . ASN A 1 80 ? -5.171 -14.315 -5.390 1.00 96.44 80 ASN A C 1
ATOM 626 O O . ASN A 1 80 ? -6.354 -13.977 -5.509 1.00 96.44 80 ASN A O 1
ATOM 630 N N . LEU A 1 81 ? -4.212 -13.460 -5.032 1.00 97.62 81 LEU A N 1
ATOM 631 C CA . LEU A 1 81 ? -4.334 -12.013 -4.936 1.00 97.62 81 LEU A CA 1
ATOM 632 C C . LEU A 1 81 ? -3.197 -11.368 -5.727 1.00 97.62 81 LEU A C 1
ATOM 634 O O . LEU A 1 81 ? -2.036 -11.760 -5.613 1.00 97.62 81 LEU A O 1
ATOM 638 N N . THR A 1 82 ? -3.521 -10.345 -6.508 1.00 97.38 82 THR A N 1
ATOM 639 C CA . THR A 1 82 ? -2.516 -9.563 -7.236 1.00 97.38 82 THR A CA 1
ATOM 640 C C . THR A 1 82 ? -2.235 -8.248 -6.524 1.00 97.38 82 THR A C 1
ATOM 642 O O . THR A 1 82 ? -3.029 -7.794 -5.695 1.00 97.38 82 THR A O 1
ATOM 645 N N . ILE A 1 83 ? -1.080 -7.643 -6.807 1.00 97.06 83 ILE A N 1
ATOM 646 C CA . ILE A 1 83 ? -0.725 -6.338 -6.254 1.00 97.06 83 ILE A CA 1
ATOM 647 C C . ILE A 1 83 ? -0.287 -5.344 -7.325 1.00 97.06 83 ILE A C 1
ATOM 649 O O . ILE A 1 83 ? 0.256 -5.702 -8.375 1.00 97.06 83 ILE A O 1
ATOM 653 N N . VAL A 1 84 ? -0.456 -4.064 -7.000 1.00 97.19 84 VAL A N 1
ATOM 654 C CA . VAL A 1 84 ? 0.193 -2.927 -7.655 1.00 97.19 84 VAL A CA 1
ATOM 655 C C . VAL A 1 84 ? 0.644 -1.957 -6.565 1.00 97.19 84 VAL A C 1
ATOM 657 O O . VAL A 1 84 ? -0.172 -1.436 -5.806 1.00 97.19 84 VAL A O 1
ATOM 660 N N . GLY A 1 85 ? 1.936 -1.666 -6.476 1.00 96.62 85 GLY A N 1
ATOM 661 C CA . GLY A 1 85 ? 2.429 -0.755 -5.447 1.00 96.62 85 GLY A CA 1
ATOM 662 C C . GLY A 1 85 ? 3.738 -0.082 -5.799 1.00 96.62 85 GLY A C 1
ATOM 663 O O . GLY A 1 85 ? 4.482 -0.535 -6.665 1.00 96.62 85 GLY A O 1
ATOM 664 N N . THR A 1 86 ? 4.023 1.032 -5.132 1.00 95.62 86 THR A N 1
ATOM 665 C CA . THR A 1 86 ? 5.317 1.709 -5.272 1.00 95.62 86 THR A CA 1
ATOM 666 C C . THR A 1 86 ? 6.365 1.021 -4.405 1.00 95.62 86 THR A C 1
ATOM 668 O O . THR A 1 86 ? 6.079 0.611 -3.289 1.00 95.62 86 THR A O 1
ATOM 671 N N . LEU A 1 87 ? 7.604 0.914 -4.878 1.00 94.25 87 LEU A N 1
ATOM 672 C CA . LEU A 1 87 ? 8.728 0.410 -4.088 1.00 94.25 87 LEU A CA 1
ATOM 673 C C . LEU A 1 87 ? 9.641 1.558 -3.652 1.00 94.25 87 LEU A C 1
ATOM 675 O O . LEU A 1 87 ? 9.920 2.493 -4.408 1.00 94.25 87 LEU A O 1
ATOM 679 N N . ARG A 1 88 ? 10.161 1.477 -2.422 1.00 91.31 88 ARG A N 1
ATOM 680 C CA . ARG A 1 88 ? 11.202 2.407 -1.962 1.00 91.31 88 ARG A CA 1
ATOM 681 C C . ARG A 1 88 ? 12.523 2.090 -2.656 1.00 91.31 88 ARG A C 1
ATOM 683 O O . ARG A 1 88 ? 12.958 0.946 -2.653 1.00 91.31 88 ARG A O 1
ATOM 690 N N . GLN A 1 89 ? 13.211 3.115 -3.159 1.00 88.06 89 GLN A N 1
ATOM 691 C CA . GLN A 1 89 ? 14.470 2.965 -3.912 1.00 88.06 89 GLN A CA 1
ATOM 692 C C . GLN A 1 89 ? 15.611 2.284 -3.134 1.00 88.06 89 GLN A C 1
ATOM 694 O O . GLN A 1 89 ? 16.565 1.802 -3.739 1.00 88.06 89 GLN A O 1
ATOM 699 N N . ASN A 1 90 ? 15.534 2.263 -1.802 1.00 88.06 90 ASN A N 1
ATOM 700 C CA . ASN A 1 90 ? 16.518 1.620 -0.936 1.00 88.06 90 ASN A CA 1
ATOM 701 C C . ASN A 1 90 ? 16.274 0.112 -0.734 1.00 88.06 90 ASN A C 1
ATOM 703 O O . ASN A 1 90 ? 17.014 -0.512 0.021 1.00 88.06 90 ASN A O 1
ATOM 707 N N . LYS A 1 91 ? 15.251 -0.478 -1.365 1.00 87.38 91 LYS A N 1
ATOM 708 C CA . LYS A 1 91 ? 15.029 -1.928 -1.336 1.00 87.38 91 LYS A CA 1
ATOM 709 C C . LYS A 1 91 ? 16.142 -2.657 -2.095 1.00 87.38 91 LYS A C 1
ATOM 711 O O . LYS A 1 91 ? 16.553 -2.225 -3.174 1.00 87.38 91 LYS A O 1
ATOM 716 N N . ALA A 1 92 ? 16.621 -3.754 -1.510 1.00 88.06 92 ALA A N 1
ATOM 717 C CA . ALA A 1 92 ? 17.667 -4.593 -2.094 1.00 88.06 92 ALA A CA 1
ATOM 718 C C . ALA A 1 92 ? 17.200 -5.264 -3.394 1.00 88.06 92 ALA A C 1
ATOM 720 O O . ALA A 1 92 ? 17.985 -5.384 -4.326 1.00 88.06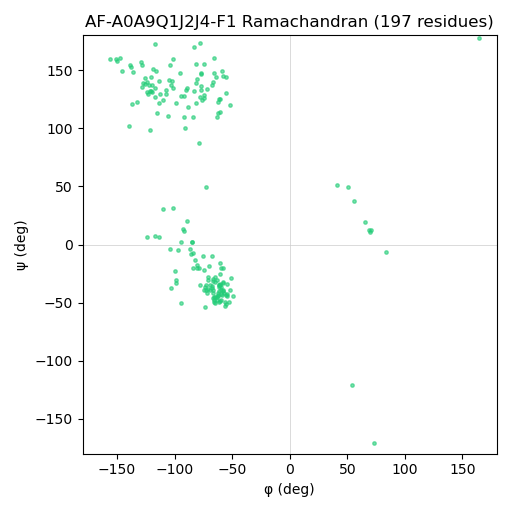 92 ALA A O 1
ATOM 721 N N . ASP A 1 93 ? 15.905 -5.577 -3.478 1.00 88.88 93 ASP A N 1
ATOM 722 C CA . ASP A 1 93 ? 15.277 -6.270 -4.610 1.00 88.88 93 ASP A CA 1
ATOM 723 C C . ASP A 1 93 ? 15.241 -5.441 -5.906 1.00 88.88 93 ASP A C 1
ATOM 725 O O . ASP A 1 93 ? 14.877 -5.953 -6.959 1.00 88.88 93 ASP A O 1
ATOM 729 N N . ILE A 1 94 ? 15.579 -4.146 -5.846 1.00 90.75 94 ILE A N 1
ATOM 730 C CA . ILE A 1 94 ? 15.588 -3.264 -7.017 1.00 90.75 94 ILE A CA 1
ATOM 731 C C . ILE A 1 94 ? 16.961 -3.350 -7.700 1.00 90.75 94 ILE A C 1
ATOM 733 O O . ILE A 1 94 ? 17.959 -2.920 -7.098 1.00 90.75 94 ILE A O 1
ATOM 737 N N . PRO A 1 95 ? 17.031 -3.798 -8.969 1.00 90.94 95 PRO A N 1
ATOM 738 C CA . PRO A 1 95 ? 18.273 -3.824 -9.730 1.00 90.94 95 PRO A CA 1
ATOM 739 C C . PRO A 1 95 ? 18.914 -2.430 -9.843 1.00 90.94 95 PRO A C 1
ATOM 741 O O . PRO A 1 95 ? 18.194 -1.437 -9.984 1.00 90.94 95 PRO A O 1
ATOM 744 N N . PRO A 1 96 ? 20.257 -2.313 -9.843 1.00 89.56 96 PRO A N 1
ATOM 745 C CA . PRO A 1 96 ? 20.942 -1.024 -9.957 1.00 89.56 96 PRO A CA 1
ATOM 746 C C . PRO A 1 9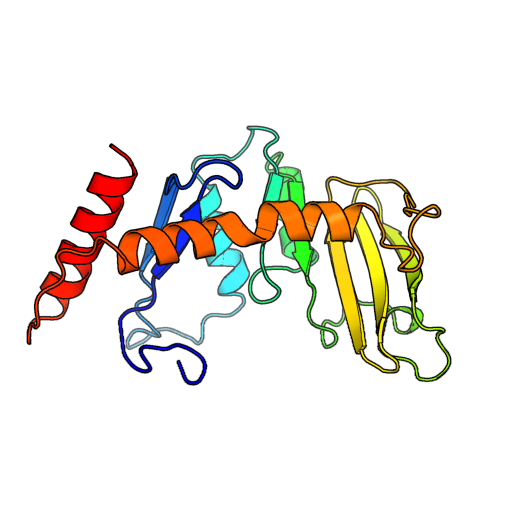6 ? 20.530 -0.193 -11.177 1.00 89.56 96 PRO A C 1
ATOM 748 O O . PRO A 1 96 ? 20.435 1.027 -11.060 1.00 89.56 96 PRO A O 1
ATOM 751 N N . VAL A 1 97 ? 20.219 -0.841 -12.307 1.00 88.81 97 VAL A N 1
ATOM 752 C CA . VAL A 1 97 ? 19.769 -0.167 -13.540 1.00 88.81 97 VAL A CA 1
ATOM 753 C C . VAL A 1 97 ? 18.480 0.639 -13.320 1.00 88.81 97 VAL A C 1
ATOM 755 O O . VAL A 1 97 ? 18.364 1.775 -13.765 1.00 88.81 97 VAL A O 1
ATOM 758 N N . MET A 1 98 ? 17.578 0.120 -12.481 1.00 89.31 98 MET A N 1
ATOM 759 C CA . MET A 1 98 ? 16.281 0.727 -12.173 1.00 89.31 98 MET A CA 1
ATOM 760 C C . MET A 1 98 ? 16.339 1.795 -11.084 1.00 89.31 98 MET A C 1
ATOM 762 O O . MET A 1 98 ? 15.326 2.452 -10.812 1.00 89.31 98 MET A O 1
ATOM 766 N N . LYS A 1 99 ? 17.493 1.969 -10.433 1.00 87.88 99 LYS A N 1
ATOM 767 C CA . LYS A 1 99 ? 17.687 2.999 -9.413 1.00 87.88 99 LYS A CA 1
ATOM 768 C C . LYS A 1 99 ? 17.889 4.366 -10.062 1.00 87.88 99 LYS A C 1
ATOM 770 O O . LYS A 1 99 ? 17.958 4.543 -11.276 1.00 87.88 99 LYS A O 1
ATOM 775 N N . LYS A 1 100 ? 17.940 5.391 -9.217 1.00 84.81 100 LYS A N 1
ATOM 776 C CA . LYS A 1 100 ? 18.135 6.769 -9.656 1.00 84.81 100 LYS A CA 1
ATOM 777 C C . LYS A 1 100 ? 19.491 6.925 -10.353 1.00 84.81 100 LYS A C 1
ATOM 779 O O . LYS A 1 100 ? 20.524 6.896 -9.696 1.00 84.81 100 LYS A O 1
ATOM 784 N N . SER A 1 101 ? 19.457 7.208 -11.652 1.00 81.75 101 SER A N 1
ATOM 785 C CA . SER A 1 101 ? 20.625 7.611 -12.436 1.00 81.75 101 SER A CA 1
ATOM 786 C C . SER A 1 101 ? 20.467 9.035 -12.978 1.00 81.75 101 SER A C 1
ATOM 788 O O . SER A 1 101 ? 19.355 9.496 -13.247 1.00 81.75 101 SER A O 1
ATOM 790 N N . LYS A 1 102 ? 21.590 9.752 -13.128 1.00 77.81 102 LYS A N 1
ATOM 791 C CA . LYS A 1 102 ? 21.644 11.060 -13.807 1.00 77.81 102 LYS A CA 1
ATOM 792 C C . LYS A 1 102 ? 21.646 10.930 -15.334 1.00 77.81 102 LYS A C 1
ATOM 794 O O . LYS A 1 102 ? 21.321 11.912 -15.992 1.00 77.81 102 LYS A O 1
ATOM 799 N N . SER A 1 103 ? 22.013 9.760 -15.864 1.00 82.75 103 SER A N 1
ATOM 800 C CA . SER A 1 103 ? 22.107 9.501 -17.306 1.00 82.75 103 SER A CA 1
ATOM 801 C C . SER A 1 103 ? 20.761 9.203 -17.962 1.00 82.75 103 SER A C 1
ATOM 803 O O . SER A 1 103 ? 20.653 9.300 -19.177 1.00 82.75 103 SER A O 1
ATOM 805 N N . ARG A 1 104 ? 19.733 8.848 -17.181 1.00 85.75 104 ARG A N 1
ATOM 806 C CA . ARG A 1 104 ? 18.424 8.487 -17.730 1.00 85.75 104 ARG A CA 1
ATOM 807 C C . ARG A 1 104 ? 17.629 9.712 -18.165 1.00 85.75 104 ARG A C 1
ATOM 809 O O . ARG A 1 104 ? 17.484 10.679 -17.409 1.00 85.75 104 ARG A O 1
ATOM 816 N N . GLU A 1 105 ? 17.066 9.621 -19.364 1.00 87.00 105 GLU A N 1
ATOM 817 C CA . GLU A 1 105 ? 16.208 10.650 -19.940 1.00 87.00 105 GLU A CA 1
ATOM 818 C C . GLU A 1 105 ? 14.902 10.796 -19.155 1.00 87.00 105 GLU A C 1
ATOM 820 O O . GLU A 1 105 ? 14.371 9.840 -18.577 1.00 87.00 105 GLU A O 1
ATOM 825 N N . VAL A 1 106 ? 14.377 12.021 -19.120 1.00 88.88 106 VAL A N 1
ATOM 826 C CA . VAL A 1 106 ? 13.074 12.297 -18.511 1.00 88.88 106 VAL A CA 1
ATOM 827 C C . VAL A 1 106 ? 11.994 11.618 -19.353 1.00 88.88 106 VAL A C 1
ATOM 829 O O . VAL A 1 106 ? 12.078 11.631 -20.573 1.00 88.88 106 VAL A O 1
ATOM 832 N N . HIS A 1 107 ? 10.992 11.025 -18.703 1.00 89.56 107 HIS A N 1
ATOM 833 C CA . HIS A 1 107 ? 9.934 10.230 -19.338 1.00 89.56 107 HIS A CA 1
ATOM 834 C C . HIS A 1 107 ? 10.385 8.880 -19.922 1.00 89.56 107 HIS A C 1
ATOM 836 O O . HIS A 1 107 ? 9.589 8.202 -20.563 1.00 89.56 107 HIS A O 1
ATOM 842 N N . SER A 1 108 ? 11.613 8.433 -19.636 1.00 89.88 108 SER A N 1
ATOM 843 C CA . SER A 1 108 ? 12.041 7.061 -19.940 1.00 89.88 108 SER A CA 1
ATOM 844 C C . SER A 1 108 ? 11.489 6.050 -18.927 1.00 89.88 108 SER A C 1
ATOM 846 O O . SER A 1 108 ? 11.357 6.343 -17.729 1.00 89.88 108 SER A O 1
ATOM 848 N N . SER A 1 109 ? 11.212 4.834 -19.399 1.00 92.06 109 SER A N 1
ATOM 849 C CA . SER A 1 109 ? 10.794 3.694 -18.581 1.00 92.06 109 SER A CA 1
ATOM 850 C C . SER A 1 109 ? 11.699 2.485 -18.824 1.00 92.06 109 SER A C 1
ATOM 852 O O . SER A 1 109 ? 12.174 2.257 -19.930 1.00 92.06 109 SER A O 1
ATOM 854 N N . GLU A 1 110 ? 11.965 1.731 -17.764 1.00 92.69 110 GLU A N 1
ATOM 855 C CA . GLU A 1 110 ? 12.674 0.453 -17.805 1.00 92.69 110 GLU A CA 1
ATOM 856 C C . GLU A 1 110 ? 11.798 -0.594 -17.131 1.00 92.69 110 GLU A C 1
ATOM 858 O O . GLU A 1 110 ? 11.212 -0.320 -16.081 1.00 92.69 110 GLU A O 1
ATOM 863 N N . PHE A 1 111 ? 11.730 -1.783 -17.722 1.00 93.69 111 PHE A N 1
ATOM 864 C CA . PHE A 1 111 ? 10.896 -2.879 -17.244 1.00 93.69 111 PHE A CA 1
ATOM 865 C C . PHE A 1 111 ? 11.759 -4.088 -16.894 1.00 93.69 111 PHE A C 1
ATOM 867 O O . PHE A 1 111 ? 12.671 -4.439 -17.643 1.00 93.69 111 PHE A O 1
ATOM 874 N N . GLY A 1 112 ? 11.456 -4.722 -15.768 1.00 92.94 112 GLY A N 1
ATOM 875 C CA . GLY A 1 112 ? 12.025 -5.996 -15.346 1.00 92.94 112 GLY A CA 1
ATOM 876 C C . GLY A 1 112 ? 10.919 -7.002 -15.138 1.00 92.94 112 GLY A C 1
ATOM 877 O O . GLY A 1 112 ? 9.895 -6.671 -14.547 1.00 92.94 112 GLY A O 1
ATOM 878 N N . PHE A 1 113 ? 11.157 -8.219 -15.601 1.00 92.62 113 PHE A N 1
ATOM 879 C CA . PHE A 1 113 ? 10.216 -9.322 -15.503 1.00 92.62 113 PHE A CA 1
ATOM 880 C C . PHE A 1 113 ? 10.879 -10.429 -14.702 1.00 92.62 113 PHE A C 1
ATOM 882 O O . PHE A 1 113 ? 12.031 -10.779 -14.965 1.00 92.62 113 PHE A O 1
ATOM 889 N N . ASN A 1 114 ? 10.161 -10.953 -13.720 1.00 89.50 114 ASN A N 1
ATOM 890 C CA . ASN A 1 114 ? 10.564 -12.131 -12.972 1.00 89.50 114 ASN A CA 1
ATOM 891 C C . ASN A 1 114 ? 9.324 -12.996 -12.732 1.00 89.50 114 ASN A C 1
ATOM 893 O O . ASN A 1 114 ? 8.493 -12.668 -11.887 1.00 89.50 114 ASN A O 1
ATOM 897 N N . GLY A 1 115 ? 9.175 -14.063 -13.522 1.00 88.25 115 GLY A N 1
ATOM 898 C CA . GLY A 1 115 ? 7.980 -14.907 -13.499 1.00 88.25 115 GLY A CA 1
ATOM 899 C C . GLY A 1 115 ? 6.704 -14.087 -13.710 1.00 88.25 115 GLY A C 1
ATOM 900 O O . GLY A 1 115 ? 6.577 -13.380 -14.706 1.00 88.25 115 GLY A O 1
ATOM 901 N N . ASN A 1 116 ? 5.793 -14.143 -12.735 1.00 89.88 116 ASN A N 1
ATOM 902 C CA . ASN A 1 116 ? 4.501 -13.441 -12.748 1.00 89.88 116 ASN A CA 1
ATOM 903 C C . ASN A 1 116 ? 4.572 -12.022 -12.152 1.00 89.88 116 ASN A C 1
ATOM 905 O O . ASN A 1 116 ? 3.570 -11.483 -11.682 1.00 89.88 116 ASN A O 1
ATOM 909 N N . MET A 1 117 ? 5.768 -11.438 -12.084 1.00 93.62 117 MET A N 1
ATOM 910 C CA . MET A 1 117 ? 5.997 -10.129 -11.489 1.00 93.62 117 MET A CA 1
ATOM 911 C C . MET A 1 117 ? 6.674 -9.202 -12.488 1.00 93.62 117 MET A C 1
ATOM 913 O O . MET A 1 117 ? 7.719 -9.525 -13.057 1.00 93.62 117 MET A O 1
ATOM 917 N N . THR A 1 118 ? 6.122 -8.003 -12.617 1.00 95.19 118 THR A N 1
ATOM 918 C CA . THR A 1 118 ? 6.675 -6.933 -13.438 1.00 95.19 118 THR A CA 1
ATOM 919 C C . THR A 1 118 ? 7.047 -5.755 -12.554 1.00 95.19 118 THR A C 1
ATOM 921 O O . THR A 1 118 ? 6.239 -5.232 -11.782 1.00 95.19 118 THR A O 1
ATOM 924 N N . MET A 1 119 ? 8.290 -5.311 -12.678 1.00 95.44 119 MET A N 1
ATOM 925 C CA . MET A 1 119 ? 8.795 -4.096 -12.057 1.00 95.44 119 MET A CA 1
ATOM 926 C C . MET A 1 119 ? 8.993 -3.035 -13.133 1.00 95.44 119 MET A C 1
ATOM 928 O O . MET A 1 119 ? 9.608 -3.300 -14.163 1.00 95.44 119 MET A O 1
ATOM 932 N N . VAL A 1 120 ? 8.514 -1.820 -12.882 1.00 95.00 120 VAL A N 1
ATOM 933 C CA . VAL A 1 120 ? 8.723 -0.681 -13.779 1.00 95.00 120 VAL A CA 1
ATOM 934 C C . VAL A 1 120 ? 9.437 0.443 -13.052 1.00 95.00 120 VAL A C 1
ATOM 936 O O . VAL A 1 120 ? 9.054 0.837 -11.951 1.00 95.00 120 VAL A O 1
ATOM 939 N N . SER A 1 121 ? 10.472 0.982 -13.684 1.00 94.75 121 SER A N 1
ATOM 940 C CA . SER A 1 121 ? 11.215 2.147 -13.224 1.00 94.75 121 SER A CA 1
ATOM 941 C C . SER A 1 121 ? 11.036 3.296 -14.205 1.00 94.75 121 SER A C 1
ATOM 943 O O . SER A 1 121 ? 11.510 3.240 -15.340 1.00 94.75 121 SER A O 1
ATOM 945 N N . TYR A 1 122 ? 10.358 4.354 -13.767 1.00 94.06 122 TYR A N 1
ATOM 946 C CA . TYR A 1 122 ? 9.981 5.494 -14.601 1.00 94.06 122 TYR A CA 1
ATOM 947 C C . TYR A 1 122 ? 10.560 6.809 -14.077 1.00 94.06 122 TYR A C 1
ATOM 949 O O . TYR A 1 122 ? 10.440 7.146 -12.891 1.00 94.06 122 TYR A O 1
ATOM 957 N N . VAL A 1 123 ? 11.157 7.591 -14.976 1.00 92.44 123 VAL A N 1
ATOM 958 C CA . VAL A 1 123 ? 11.764 8.887 -14.654 1.00 92.44 123 VAL A CA 1
ATOM 959 C C . VAL A 1 123 ? 10.737 10.004 -14.827 1.00 92.44 123 VAL A C 1
ATOM 961 O O . VAL A 1 123 ? 10.497 10.489 -15.929 1.00 92.44 123 VAL A O 1
ATOM 964 N N . MET A 1 124 ? 10.149 10.477 -13.725 1.00 87.00 124 MET A N 1
ATOM 965 C CA . MET A 1 124 ? 9.164 11.569 -13.777 1.00 87.00 124 MET A CA 1
ATOM 966 C C . MET A 1 124 ? 9.798 12.926 -14.091 1.00 87.00 124 MET A C 1
ATOM 968 O O . MET A 1 124 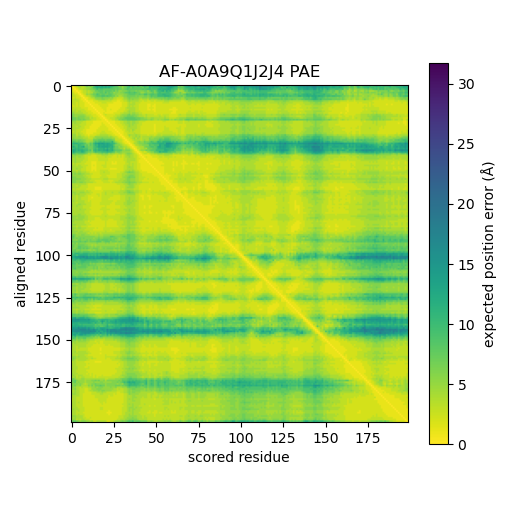? 9.208 13.756 -14.776 1.00 87.00 124 MET A O 1
ATOM 972 N N . LYS A 1 125 ? 10.954 13.184 -13.476 1.00 87.50 125 LYS A N 1
ATOM 973 C CA . LYS A 1 125 ? 11.758 14.407 -13.596 1.00 87.50 125 LYS A CA 1
ATOM 974 C C . LYS A 1 125 ? 13.223 14.014 -13.452 1.00 87.50 125 LYS A C 1
ATOM 976 O O . LYS A 1 125 ? 13.518 12.973 -12.862 1.00 87.50 125 LYS A O 1
ATOM 981 N N . LYS A 1 126 ? 14.146 14.864 -13.907 1.00 84.50 126 LYS A N 1
ATOM 982 C CA . LYS A 1 126 ? 15.589 14.622 -13.765 1.00 84.50 126 LYS A CA 1
ATOM 983 C C . LYS A 1 126 ? 15.937 14.302 -12.303 1.00 84.50 126 LYS A C 1
ATOM 985 O O . LYS A 1 126 ? 15.648 15.080 -11.394 1.00 84.50 126 LYS A O 1
ATOM 990 N N . GLY A 1 127 ? 16.489 13.112 -12.065 1.00 82.12 127 GLY A N 1
ATOM 991 C CA . GLY A 1 127 ? 16.829 12.625 -10.726 1.00 82.12 127 GLY A CA 1
ATOM 992 C C . GLY A 1 127 ? 15.643 12.259 -9.813 1.00 82.12 127 GLY A C 1
ATOM 993 O O . GLY A 1 127 ? 15.855 12.074 -8.613 1.00 82.12 127 GLY A O 1
ATOM 994 N N . LYS A 1 128 ? 14.412 12.148 -10.324 1.00 88.69 128 LYS A N 1
ATOM 995 C CA . LYS A 1 128 ? 13.243 11.631 -9.590 1.00 88.69 128 LYS A CA 1
ATOM 996 C C . LYS A 1 128 ? 12.664 10.427 -10.329 1.00 88.69 128 LYS A C 1
ATOM 998 O O . LYS A 1 128 ? 11.903 10.580 -11.283 1.00 88.69 128 LYS A O 1
ATOM 1003 N N . VAL A 1 129 ? 13.035 9.246 -9.848 1.00 92.00 129 VAL A N 1
ATOM 1004 C CA . VAL A 1 129 ? 12.602 7.948 -10.375 1.00 92.00 129 VAL A CA 1
ATOM 1005 C C . VAL A 1 129 ? 11.534 7.358 -9.463 1.00 92.00 129 VAL A C 1
ATOM 1007 O O . VAL A 1 129 ? 11.670 7.418 -8.239 1.00 92.00 129 VAL A O 1
ATOM 1010 N N . VAL A 1 130 ? 10.484 6.791 -10.042 1.00 92.94 130 VAL A N 1
ATOM 1011 C CA . VAL A 1 130 ? 9.481 6.005 -9.317 1.00 92.94 130 VAL A CA 1
ATOM 1012 C C . VAL A 1 130 ? 9.602 4.568 -9.777 1.00 92.94 130 VAL A C 1
ATOM 1014 O O . VAL A 1 130 ? 9.620 4.308 -10.977 1.00 92.94 130 VAL A O 1
ATOM 1017 N N . VAL A 1 131 ? 9.690 3.661 -8.811 1.00 95.12 131 VAL A N 1
ATOM 1018 C CA . VAL A 1 131 ? 9.690 2.224 -9.059 1.00 95.12 131 VAL A CA 1
ATOM 1019 C C . VAL A 1 131 ? 8.347 1.679 -8.599 1.00 95.12 131 VAL A C 1
ATOM 1021 O O . VAL A 1 131 ? 7.921 1.980 -7.482 1.00 95.12 131 VAL A O 1
ATOM 1024 N N . LEU A 1 132 ? 7.671 0.919 -9.453 1.00 95.81 132 LEU A N 1
ATOM 1025 C CA . LEU A 1 132 ? 6.472 0.172 -9.095 1.00 95.81 132 LEU A CA 1
ATOM 1026 C C . LEU A 1 132 ? 6.708 -1.311 -9.306 1.00 95.81 132 LEU A C 1
ATOM 1028 O O . LEU A 1 132 ? 7.463 -1.712 -10.188 1.00 95.81 132 LEU A O 1
ATOM 1032 N N . LEU A 1 133 ? 6.009 -2.096 -8.504 1.00 96.25 133 LEU A N 1
ATOM 1033 C CA . LEU A 1 133 ? 5.900 -3.533 -8.624 1.00 96.25 133 LEU A CA 1
ATOM 1034 C C . LEU A 1 133 ? 4.444 -3.884 -8.902 1.00 96.25 133 LEU A C 1
ATOM 1036 O O . LEU A 1 133 ? 3.546 -3.363 -8.234 1.00 96.25 133 LEU A O 1
ATOM 1040 N N . SER A 1 134 ? 4.212 -4.766 -9.865 1.00 96.31 134 SER A N 1
ATOM 1041 C CA . SER A 1 134 ? 2.909 -5.373 -10.079 1.00 96.31 134 SER A CA 1
ATOM 1042 C C . SER A 1 134 ? 3.021 -6.863 -10.334 1.00 96.31 134 SER A C 1
ATOM 1044 O O . SER A 1 134 ? 3.982 -7.320 -10.940 1.00 96.31 134 SER A O 1
ATOM 1046 N N . THR A 1 135 ? 2.002 -7.594 -9.903 1.00 95.94 135 THR A N 1
ATOM 1047 C CA . THR A 1 135 ? 1.785 -9.000 -10.263 1.00 95.94 135 THR A CA 1
ATOM 1048 C C . THR A 1 135 ? 0.531 -9.206 -11.117 1.00 95.94 135 THR A C 1
ATOM 1050 O O . THR A 1 135 ? 0.120 -10.327 -11.382 1.00 95.94 135 THR A O 1
ATOM 1053 N N . MET A 1 136 ? -0.097 -8.101 -11.531 1.00 92.81 136 MET A N 1
ATOM 1054 C CA . MET A 1 136 ? -1.270 -8.070 -12.406 1.00 92.81 136 MET A CA 1
ATOM 1055 C C . MET A 1 136 ? -0.886 -7.788 -13.866 1.00 92.81 136 MET A C 1
ATOM 1057 O O . MET A 1 136 ? -1.554 -8.259 -14.779 1.00 92.81 136 MET A O 1
ATOM 1061 N N . HIS A 1 137 ? 0.167 -6.995 -14.084 1.00 90.75 137 HIS A N 1
ATOM 1062 C CA . HIS A 1 137 ? 0.599 -6.555 -15.412 1.00 90.75 137 HIS A CA 1
ATOM 1063 C C . HIS A 1 137 ? 1.803 -7.384 -15.862 1.00 90.75 137 HIS A C 1
ATOM 1065 O O . HIS A 1 137 ? 2.745 -7.545 -15.085 1.00 90.75 137 HIS A O 1
ATOM 1071 N N . ASN A 1 138 ? 1.792 -7.853 -17.112 1.00 87.19 138 ASN A N 1
ATOM 1072 C CA . ASN A 1 138 ? 2.844 -8.699 -17.698 1.00 87.19 138 ASN A CA 1
ATOM 1073 C C . ASN A 1 138 ? 3.448 -8.112 -18.983 1.00 87.19 138 ASN A C 1
ATOM 1075 O O . ASN A 1 138 ? 4.246 -8.765 -19.651 1.00 87.19 138 ASN A O 1
ATOM 1079 N N . ASP A 1 139 ? 3.071 -6.891 -19.349 1.00 86.06 139 ASP A N 1
ATOM 1080 C CA . ASP A 1 139 ? 3.472 -6.250 -20.591 1.00 86.06 139 ASP A CA 1
ATOM 1081 C C . ASP A 1 139 ? 4.303 -4.978 -20.362 1.00 86.06 139 ASP A C 1
ATOM 1083 O O . ASP A 1 139 ? 4.530 -4.506 -19.245 1.00 86.06 139 ASP A O 1
ATOM 1087 N N . LYS A 1 140 ? 4.825 -4.446 -21.470 1.00 87.19 140 LYS A N 1
ATOM 1088 C CA . LYS A 1 140 ? 5.595 -3.196 -21.525 1.00 87.19 140 LYS A CA 1
ATOM 1089 C C . LYS A 1 140 ? 4.735 -2.039 -22.034 1.00 87.19 140 LYS A C 1
ATOM 1091 O O . LYS A 1 140 ? 5.254 -1.158 -22.715 1.00 87.19 140 LYS A O 1
ATOM 1096 N N . ALA A 1 141 ? 3.431 -2.053 -21.766 1.00 85.19 141 ALA A N 1
ATOM 1097 C CA . ALA A 1 141 ? 2.521 -1.058 -22.313 1.00 85.19 141 ALA A CA 1
ATOM 1098 C C . ALA A 1 141 ? 2.882 0.354 -21.819 1.00 85.19 141 ALA A C 1
ATOM 1100 O O . ALA A 1 141 ? 2.941 0.640 -20.614 1.00 85.19 141 ALA A O 1
ATOM 1101 N N . VAL A 1 142 ? 3.138 1.250 -22.772 1.00 85.94 142 VAL A N 1
ATOM 1102 C CA . VAL A 1 142 ? 3.427 2.666 -22.547 1.00 85.94 142 VAL A CA 1
ATOM 1103 C C . VAL A 1 142 ? 2.486 3.487 -23.415 1.00 85.94 142 VAL A C 1
ATOM 1105 O O . VAL A 1 142 ? 2.226 3.157 -24.566 1.00 85.94 142 VAL A O 1
ATOM 1108 N N . ASP A 1 143 ? 1.967 4.570 -22.849 1.00 85.88 143 ASP A N 1
ATOM 1109 C CA . ASP A 1 143 ? 1.143 5.523 -23.584 1.00 85.88 143 ASP A CA 1
ATOM 1110 C C . ASP A 1 143 ? 2.021 6.455 -24.430 1.00 85.88 143 ASP A C 1
ATOM 1112 O O . ASP A 1 143 ? 2.433 7.527 -23.971 1.00 85.88 143 ASP A O 1
ATOM 1116 N N . ASP A 1 144 ? 2.324 6.021 -25.654 1.00 79.69 144 ASP A N 1
ATOM 1117 C CA . ASP A 1 144 ? 3.149 6.760 -26.618 1.00 79.69 144 ASP A CA 1
ATOM 1118 C C . ASP A 1 144 ? 2.466 8.017 -27.175 1.00 79.69 144 ASP A C 1
ATOM 1120 O O . ASP A 1 144 ? 3.146 8.928 -27.651 1.00 79.69 144 ASP A O 1
ATOM 1124 N N . ASN A 1 145 ? 1.138 8.118 -27.054 1.00 79.19 145 ASN A N 1
ATOM 1125 C CA . ASN A 1 145 ? 0.379 9.295 -27.481 1.00 79.19 145 ASN A CA 1
ATOM 1126 C C . ASN A 1 145 ? 0.559 10.474 -26.512 1.00 79.19 145 ASN A C 1
ATOM 1128 O O . ASN A 1 145 ? 0.350 11.635 -26.872 1.00 79.19 145 ASN A O 1
ATOM 1132 N N . SER A 1 146 ? 0.954 10.200 -25.266 1.00 83.31 146 SER A N 1
ATOM 1133 C CA . SER A 1 146 ? 1.219 11.228 -24.268 1.00 83.31 146 SER A CA 1
ATOM 1134 C C . SER A 1 146 ? 2.670 11.700 -24.313 1.00 83.31 146 SER A C 1
ATOM 1136 O O . SER A 1 146 ? 3.602 10.907 -24.211 1.00 83.31 146 SER A O 1
ATOM 1138 N N . VAL A 1 147 ? 2.878 13.021 -24.260 1.00 79.62 147 VAL A N 1
ATOM 1139 C CA . VAL A 1 147 ? 4.207 13.647 -24.065 1.00 79.62 147 VAL A CA 1
ATOM 1140 C C . VAL A 1 147 ? 4.955 13.059 -22.858 1.00 79.62 147 VAL A C 1
ATOM 1142 O O . VAL A 1 147 ? 6.182 13.030 -22.821 1.00 79.62 147 VAL A O 1
ATOM 1145 N N . LYS A 1 148 ? 4.218 12.578 -21.847 1.00 84.56 148 LYS A N 1
ATOM 1146 C CA . LYS A 1 148 ? 4.790 12.027 -20.614 1.00 84.56 148 LYS A CA 1
ATOM 1147 C C . LYS A 1 148 ? 5.153 10.542 -20.713 1.00 84.56 148 LYS A C 1
ATOM 1149 O O . LYS A 1 148 ? 5.733 10.058 -19.747 1.00 84.56 148 LYS A O 1
ATOM 1154 N N . LYS A 1 149 ? 4.789 9.826 -21.787 1.00 88.19 149 LYS A N 1
ATOM 1155 C CA . LYS A 1 149 ? 5.091 8.397 -22.012 1.00 88.19 149 LYS A CA 1
ATOM 1156 C C . LYS A 1 149 ? 4.941 7.536 -20.757 1.00 88.19 149 LYS A C 1
ATOM 1158 O O . LYS A 1 149 ? 5.867 6.858 -20.312 1.00 88.19 149 LYS A O 1
ATOM 1163 N N . LYS A 1 150 ? 3.786 7.647 -20.093 1.00 90.69 150 LYS A N 1
ATOM 1164 C CA . LYS A 1 150 ? 3.563 6.960 -18.815 1.00 90.69 150 LYS A CA 1
ATOM 1165 C C . LYS A 1 150 ? 3.258 5.481 -19.070 1.00 90.69 150 LYS A C 1
ATOM 1167 O O . LYS A 1 150 ? 2.294 5.213 -19.786 1.00 90.69 150 LYS A O 1
ATOM 1172 N N . PRO A 1 151 ? 3.980 4.551 -18.421 1.00 92.81 151 PRO A N 1
ATOM 1173 C CA . PRO A 1 151 ? 3.618 3.138 -18.404 1.00 92.81 151 PRO A CA 1
ATOM 1174 C C . PRO A 1 151 ? 2.195 2.922 -17.894 1.00 92.81 151 PRO A C 1
ATOM 1176 O O . PRO A 1 151 ? 1.779 3.600 -16.943 1.00 92.81 151 PRO A O 1
ATOM 1179 N N . GLU A 1 152 ? 1.485 1.950 -18.459 1.00 93.19 152 GLU A N 1
ATOM 1180 C CA . GLU A 1 152 ? 0.118 1.604 -18.054 1.00 93.19 152 GLU A CA 1
ATOM 1181 C C . GLU A 1 152 ? 0.032 1.314 -16.552 1.00 93.19 152 GLU A C 1
ATOM 1183 O O . GLU A 1 152 ? -0.819 1.878 -15.867 1.00 93.19 152 GLU A O 1
ATOM 1188 N N . MET A 1 153 ? 0.998 0.573 -15.999 1.00 93.19 153 MET A N 1
ATOM 1189 C CA . MET A 1 153 ? 1.100 0.290 -14.559 1.00 93.19 153 MET A CA 1
ATOM 1190 C C . MET A 1 153 ? 1.042 1.560 -13.691 1.00 93.19 153 MET A C 1
ATOM 1192 O O . MET A 1 153 ? 0.428 1.576 -12.624 1.00 93.19 153 MET A O 1
ATOM 1196 N N . ILE A 1 154 ? 1.672 2.653 -14.140 1.00 93.56 154 ILE A N 1
ATOM 1197 C CA . ILE A 1 154 ? 1.663 3.939 -13.425 1.00 93.56 154 ILE A CA 1
ATOM 1198 C C . ILE A 1 154 ? 0.309 4.620 -13.561 1.00 93.56 154 ILE A C 1
ATOM 1200 O O . ILE A 1 154 ? -0.150 5.279 -12.623 1.00 93.56 154 ILE A O 1
ATOM 1204 N N . GLN A 1 155 ? -0.330 4.503 -14.719 1.00 93.50 155 GLN A N 1
ATOM 1205 C CA . GLN A 1 155 ? -1.673 5.030 -14.913 1.00 93.50 155 GLN A CA 1
ATOM 1206 C C . GLN A 1 155 ? -2.676 4.287 -14.032 1.00 93.50 155 GLN A C 1
ATOM 1208 O O . GLN A 1 155 ? -3.429 4.936 -13.305 1.00 93.50 155 GLN A O 1
ATOM 1213 N N . TYR A 1 156 ? -2.621 2.956 -14.030 1.00 95.19 156 TYR A N 1
ATOM 1214 C CA . TYR A 1 156 ? -3.438 2.095 -13.185 1.00 95.19 156 TYR A CA 1
ATOM 1215 C C . TYR A 1 156 ? -3.249 2.442 -11.706 1.00 95.19 156 TYR A C 1
ATOM 1217 O O . TYR A 1 156 ? -4.217 2.786 -11.031 1.00 95.19 156 TYR A O 1
ATOM 1225 N N . TYR A 1 157 ? -2.001 2.481 -11.226 1.00 96.06 157 TYR A N 1
ATOM 1226 C CA . TYR A 1 157 ? -1.697 2.853 -9.843 1.00 96.06 157 TYR A CA 1
ATOM 1227 C C . TYR A 1 157 ? -2.272 4.223 -9.465 1.00 96.06 157 TYR A C 1
ATOM 1229 O O . TYR A 1 157 ? -2.842 4.393 -8.391 1.00 96.06 157 TYR A O 1
ATOM 1237 N N . ASN A 1 158 ? -2.157 5.223 -10.346 1.00 94.19 158 ASN A N 1
ATOM 1238 C CA . ASN A 1 158 ? -2.699 6.552 -10.068 1.00 94.19 158 ASN A CA 1
ATOM 1239 C C . ASN A 1 158 ? -4.230 6.581 -9.997 1.00 94.19 158 ASN A C 1
ATOM 1241 O O . ASN A 1 158 ? -4.755 7.413 -9.258 1.00 94.19 158 ASN A O 1
ATOM 1245 N N . LYS A 1 159 ? -4.921 5.700 -10.732 1.00 94.19 159 LYS A N 1
ATOM 1246 C CA . LYS A 1 159 ? -6.382 5.563 -10.682 1.00 94.19 159 LYS A CA 1
ATOM 1247 C C . LYS A 1 159 ? -6.846 4.929 -9.367 1.00 94.19 159 LYS A C 1
ATOM 1249 O O . LYS A 1 159 ? -7.850 5.365 -8.825 1.00 94.19 159 LYS A O 1
ATOM 1254 N N . THR A 1 160 ? -6.120 3.943 -8.838 1.00 95.25 160 THR A N 1
ATOM 1255 C CA . THR A 1 160 ? -6.581 3.135 -7.693 1.00 95.25 160 THR A CA 1
ATOM 1256 C C . THR A 1 160 ? -6.006 3.549 -6.339 1.00 95.25 160 THR A C 1
ATOM 1258 O O . THR A 1 160 ? -6.632 3.299 -5.311 1.00 95.25 160 THR A O 1
ATOM 1261 N N . LYS A 1 161 ? -4.848 4.223 -6.290 1.00 94.00 161 LYS A N 1
ATOM 1262 C CA . LYS A 1 161 ? -4.178 4.597 -5.024 1.00 94.00 161 LYS A CA 1
ATOM 1263 C C . LYS A 1 161 ? -5.000 5.517 -4.111 1.00 94.00 161 LYS A C 1
ATOM 1265 O O . LYS A 1 161 ? -4.632 5.698 -2.957 1.00 94.00 161 LYS A O 1
ATOM 1270 N N . GLY A 1 162 ? -6.047 6.150 -4.643 1.00 93.06 162 GLY A N 1
ATOM 1271 C CA . GLY A 1 162 ? -6.847 7.150 -3.940 1.00 93.06 162 GLY A CA 1
ATOM 1272 C C . GLY A 1 162 ? -7.921 6.588 -3.010 1.00 93.06 162 GLY A C 1
ATOM 1273 O O . GLY A 1 162 ? -8.415 7.357 -2.199 1.00 93.06 162 GLY A O 1
ATOM 1274 N N . GLY A 1 163 ? -8.265 5.294 -3.072 1.00 92.56 163 GLY A N 1
ATOM 1275 C CA . GLY A 1 163 ? -9.444 4.754 -2.368 1.00 92.56 163 GLY A CA 1
ATOM 1276 C C . GLY A 1 163 ? -9.497 5.091 -0.870 1.00 92.56 163 GLY A C 1
ATOM 1277 O O . GLY A 1 163 ? -10.482 5.642 -0.382 1.00 92.56 163 GLY A O 1
ATOM 1278 N N . VAL A 1 164 ? -8.395 4.859 -0.147 1.00 93.31 164 VAL A N 1
ATOM 1279 C CA . VAL A 1 164 ? -8.301 5.176 1.292 1.00 93.31 164 VAL A CA 1
ATOM 1280 C C . VAL A 1 164 ? -8.288 6.688 1.551 1.00 93.31 164 VAL A C 1
ATOM 1282 O O . VAL A 1 164 ? -8.909 7.149 2.506 1.00 93.31 164 VAL A O 1
ATOM 1285 N N . ASP A 1 165 ? -7.607 7.473 0.709 1.00 92.44 165 ASP A N 1
ATOM 1286 C CA . ASP A 1 165 ? -7.545 8.935 0.860 1.00 92.44 165 ASP A CA 1
ATOM 1287 C C . ASP A 1 165 ? -8.917 9.588 0.604 1.00 92.44 165 ASP A C 1
ATOM 1289 O O . ASP A 1 165 ? -9.279 10.549 1.285 1.00 92.44 165 ASP A O 1
ATOM 1293 N N . THR A 1 166 ? -9.702 9.056 -0.339 1.00 93.06 166 THR A N 1
ATOM 1294 C CA . THR A 1 166 ? -11.076 9.494 -0.619 1.00 93.06 166 THR A CA 1
ATOM 1295 C C . THR A 1 166 ? -11.995 9.197 0.563 1.00 93.06 166 THR A C 1
ATOM 1297 O O . THR A 1 166 ? -12.731 10.087 0.992 1.00 93.06 166 THR A O 1
ATOM 1300 N N . MET A 1 167 ? -11.909 7.994 1.139 1.00 94.38 167 MET A N 1
ATOM 1301 C CA . MET A 1 167 ? -12.650 7.640 2.353 1.00 94.38 167 MET A CA 1
ATOM 1302 C C . MET A 1 167 ? -12.279 8.559 3.533 1.00 94.38 167 MET A C 1
ATOM 1304 O O . MET A 1 167 ? -13.168 9.145 4.152 1.00 94.38 167 MET A O 1
ATOM 1308 N N . ASP A 1 168 ? -10.981 8.785 3.790 1.00 91.62 168 ASP A N 1
ATOM 1309 C CA . ASP A 1 168 ? -10.509 9.699 4.849 1.00 91.62 168 ASP A CA 1
ATOM 1310 C C . ASP A 1 168 ? -11.007 11.134 4.633 1.00 91.62 168 A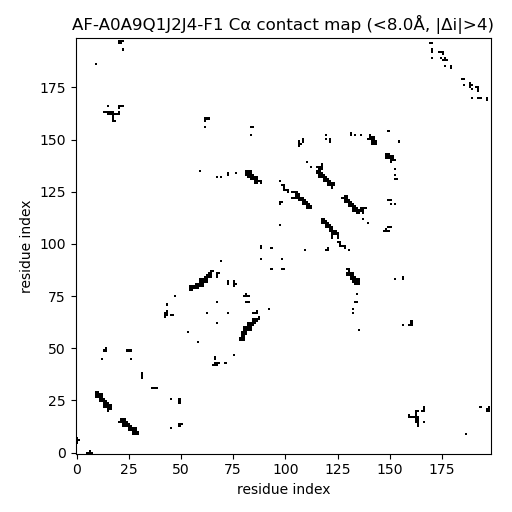SP A C 1
ATOM 1312 O O . ASP A 1 168 ? -11.401 11.818 5.582 1.00 91.62 168 ASP A O 1
ATOM 1316 N N . GLN A 1 169 ? -11.028 11.602 3.382 1.00 92.19 169 GLN A N 1
ATOM 1317 C CA . GLN A 1 169 ? -11.559 12.917 3.043 1.00 92.19 169 GLN A CA 1
ATOM 1318 C C . GLN A 1 169 ? -13.058 13.024 3.357 1.00 92.19 169 GLN A C 1
ATOM 1320 O O . GLN A 1 169 ? -13.469 14.024 3.954 1.00 92.19 169 GLN A O 1
ATOM 1325 N N . MET A 1 170 ? -13.864 12.022 2.998 1.00 92.50 170 MET A N 1
ATOM 1326 C CA . MET A 1 170 ? -15.311 12.020 3.251 1.00 92.50 170 MET A CA 1
ATOM 1327 C C . MET A 1 170 ? -15.616 11.961 4.748 1.00 92.50 170 MET A C 1
ATOM 1329 O O . MET A 1 170 ? -16.325 12.831 5.258 1.00 92.50 170 MET A O 1
ATOM 1333 N N . VAL A 1 171 ? -14.981 11.031 5.468 1.00 92.88 171 VAL A N 1
ATOM 1334 C CA . VAL A 1 171 ? -15.094 10.900 6.930 1.00 92.88 171 VAL A CA 1
ATOM 1335 C C . VAL A 1 171 ? -14.679 12.187 7.637 1.00 92.88 171 VAL A C 1
ATOM 1337 O O . VAL A 1 171 ? -15.307 12.588 8.611 1.00 92.88 171 VAL A O 1
ATOM 1340 N N . ARG A 1 172 ? -13.632 12.875 7.170 1.00 90.12 172 ARG A N 1
ATOM 1341 C CA . ARG A 1 172 ? -13.216 14.157 7.757 1.00 90.12 172 ARG A CA 1
ATOM 1342 C C . ARG A 1 172 ? -14.210 15.286 7.479 1.00 90.12 172 ARG A C 1
ATOM 1344 O O . ARG A 1 172 ? -14.359 16.158 8.329 1.00 90.12 172 ARG A O 1
ATOM 1351 N N . THR A 1 173 ? -14.842 15.293 6.309 1.00 91.94 173 THR A N 1
ATOM 1352 C CA . THR A 1 173 ? -15.749 16.375 5.886 1.00 91.94 173 THR A CA 1
ATOM 1353 C C . THR A 1 173 ? -17.089 16.307 6.615 1.00 91.94 173 THR A C 1
ATOM 1355 O O . THR A 1 173 ? -17.594 17.340 7.041 1.00 91.94 173 THR A O 1
ATOM 1358 N N . TYR A 1 174 ? -17.621 15.101 6.824 1.00 89.00 174 TYR A N 1
ATOM 1359 C CA . TYR A 1 174 ? -18.926 14.872 7.455 1.00 89.00 174 TYR A CA 1
ATOM 1360 C C . TYR A 1 174 ? -18.811 14.243 8.853 1.00 89.00 174 TYR A C 1
ATOM 1362 O O . TYR A 1 174 ? -19.676 13.486 9.275 1.00 89.00 174 TYR A O 1
ATOM 1370 N N . SER A 1 175 ? -17.724 14.530 9.576 1.00 90.31 175 SER A N 1
ATOM 1371 C CA . SER A 1 175 ? -17.437 13.876 10.858 1.00 90.31 175 SER A CA 1
ATOM 1372 C C . SER A 1 175 ? -18.292 14.422 12.004 1.00 90.31 175 SER A C 1
ATOM 1374 O O . SER A 1 175 ? -18.337 15.634 12.230 1.00 90.31 175 SER A O 1
ATOM 1376 N N . CYS A 1 176 ? -18.820 13.526 12.837 1.00 88.88 176 CYS A N 1
ATOM 1377 C CA . CYS A 1 176 ? -19.509 13.861 14.087 1.00 88.88 176 CYS A CA 1
ATOM 1378 C C . CYS A 1 176 ? -18.567 13.884 15.310 1.00 88.88 176 CYS A C 1
ATOM 1380 O O . CYS A 1 176 ? -19.022 13.920 16.454 1.00 88.88 176 CYS A O 1
ATOM 1382 N N . LYS A 1 177 ? -17.242 13.851 15.106 1.00 89.69 177 LYS A N 1
ATOM 1383 C CA . LYS A 1 177 ? -16.245 13.816 16.188 1.00 89.69 177 LYS A CA 1
ATOM 1384 C C . LYS A 1 177 ? -16.335 15.040 17.099 1.00 89.69 177 LYS A C 1
ATOM 1386 O O . LYS A 1 177 ? -16.158 16.174 16.659 1.00 89.69 177 LYS A O 1
ATOM 1391 N N . TRP A 1 178 ? -16.487 14.803 18.401 1.00 88.12 178 TRP A N 1
ATOM 1392 C CA . TRP A 1 178 ? -16.408 15.8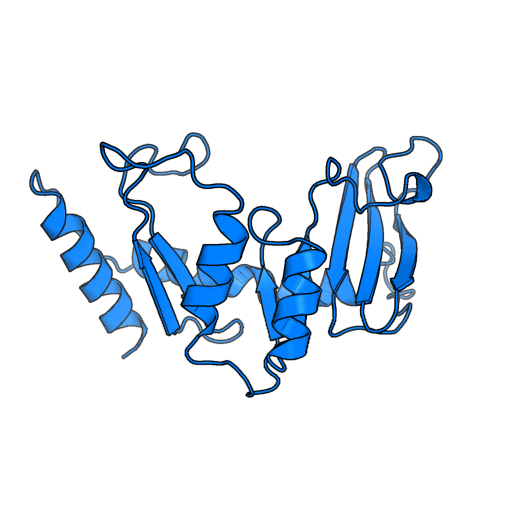45 19.429 1.00 88.12 178 TRP A CA 1
ATOM 1393 C C . TRP A 1 178 ? -15.089 15.800 20.201 1.00 88.12 178 TRP A C 1
ATOM 1395 O O . TRP A 1 178 ? -14.447 14.753 20.340 1.00 88.12 178 TRP A O 1
ATOM 1405 N N . ARG A 1 179 ? -14.681 16.953 20.748 1.00 90.56 179 ARG A N 1
ATOM 1406 C CA . ARG A 1 179 ? -13.495 17.045 21.610 1.00 90.56 179 ARG A CA 1
ATOM 1407 C C . ARG A 1 179 ? -13.701 16.181 22.855 1.00 90.56 179 ARG A C 1
ATOM 1409 O O . ARG A 1 179 ? -14.650 16.370 23.606 1.00 90.56 179 ARG A O 1
ATOM 1416 N N . THR A 1 180 ? -12.766 15.273 23.110 1.00 93.38 180 THR A N 1
ATOM 1417 C CA . THR A 1 180 ? -12.816 14.344 24.245 1.00 93.38 180 THR A CA 1
ATOM 1418 C C . THR A 1 180 ? -11.447 14.215 24.907 1.00 93.38 180 THR A C 1
ATOM 1420 O O . THR A 1 180 ? -10.414 14.404 24.267 1.00 93.38 180 THR A O 1
ATOM 1423 N N . ARG A 1 181 ? -11.441 13.886 26.202 1.00 93.88 181 ARG A N 1
ATOM 1424 C CA . ARG A 1 181 ? -10.236 13.492 26.957 1.00 93.88 181 ARG A CA 1
ATOM 1425 C C . ARG A 1 181 ? -10.074 11.969 27.062 1.00 93.88 181 ARG A C 1
ATOM 1427 O O . ARG A 1 181 ? -9.086 11.497 27.606 1.00 93.88 181 ARG A O 1
ATOM 1434 N N . ARG A 1 182 ? -11.047 11.199 26.564 1.00 95.19 182 ARG A N 1
ATOM 1435 C CA . ARG A 1 182 ? -11.078 9.732 26.622 1.00 95.19 182 ARG A CA 1
ATOM 1436 C C . ARG A 1 182 ? -10.753 9.171 25.241 1.00 95.19 182 ARG A C 1
ATOM 1438 O O . ARG A 1 182 ? -11.568 9.299 24.331 1.00 95.19 182 ARG A O 1
ATOM 1445 N N . TRP A 1 183 ? -9.586 8.545 25.082 1.00 93.69 183 TRP A N 1
ATOM 1446 C CA . TRP A 1 183 ? -9.146 7.998 23.791 1.00 93.69 183 TRP A CA 1
ATOM 1447 C C . TRP A 1 183 ? -10.102 6.952 23.175 1.00 93.69 183 TRP A C 1
ATOM 1449 O O . TRP A 1 183 ? -10.239 6.984 21.952 1.00 93.69 183 TRP A O 1
ATOM 1459 N N . PRO A 1 184 ? -10.842 6.106 23.934 1.00 95.69 184 PRO A N 1
ATOM 1460 C CA . PRO A 1 184 ? -11.779 5.159 23.321 1.00 95.69 184 PRO A CA 1
ATOM 1461 C C . PRO A 1 184 ? -12.917 5.860 22.574 1.00 95.69 184 PRO A C 1
ATOM 1463 O O . PRO A 1 184 ? -13.367 5.384 21.538 1.00 95.69 184 PRO A O 1
ATOM 1466 N N . MET A 1 185 ? -13.324 7.050 23.035 1.00 95.31 185 MET A N 1
ATOM 1467 C CA . MET A 1 185 ? -14.331 7.855 22.339 1.00 95.31 185 MET A CA 1
ATOM 1468 C C . MET A 1 185 ? -13.839 8.333 20.968 1.00 95.31 185 MET A C 1
ATOM 1470 O O . MET A 1 185 ? -14.645 8.542 20.072 1.00 95.31 185 MET A O 1
ATOM 1474 N N . VAL A 1 186 ? -12.525 8.499 20.775 1.00 93.38 186 VAL A N 1
ATOM 1475 C CA . VAL A 1 186 ? -11.957 8.856 19.463 1.00 93.38 186 VAL A CA 1
ATOM 1476 C C . VAL A 1 186 ? -12.160 7.718 18.463 1.00 93.38 186 VAL A C 1
ATOM 1478 O O . VAL A 1 186 ? -12.529 7.983 17.320 1.00 93.38 186 VAL A O 1
ATOM 1481 N N . LEU A 1 187 ? -11.966 6.467 18.898 1.00 94.12 187 LEU A N 1
ATOM 1482 C CA . LEU A 1 187 ? -12.259 5.291 18.077 1.00 94.12 187 LEU A CA 1
ATOM 1483 C C . LEU A 1 187 ? -13.758 5.152 17.821 1.00 94.12 187 LEU A C 1
ATOM 1485 O O . LEU A 1 187 ? -14.150 4.969 16.676 1.00 94.12 187 LEU A O 1
ATOM 1489 N N . TRP A 1 188 ? -14.587 5.307 18.855 1.00 94.56 188 TRP A N 1
ATOM 1490 C CA . TRP A 1 188 ? -16.042 5.219 18.729 1.00 94.56 188 TRP A CA 1
ATOM 1491 C C . TRP A 1 188 ? -16.601 6.186 17.678 1.00 94.56 188 TRP A C 1
ATOM 1493 O O . TRP A 1 188 ? -17.295 5.757 16.762 1.00 94.56 188 TRP A O 1
ATOM 1503 N N . HIS A 1 189 ? -16.239 7.473 17.743 1.00 94.44 189 HIS A N 1
ATOM 1504 C CA . HIS A 1 189 ? -16.678 8.436 16.728 1.00 94.44 189 HIS A CA 1
ATOM 1505 C C . HIS A 1 189 ? -16.172 8.070 15.329 1.00 94.44 189 HIS A C 1
ATOM 1507 O O . HIS A 1 189 ? -16.885 8.257 14.353 1.00 94.44 189 HIS A O 1
ATOM 1513 N N . ASN A 1 190 ? -14.951 7.537 15.213 1.00 94.12 190 ASN A N 1
ATOM 1514 C CA . ASN A 1 190 ? -14.441 7.119 13.914 1.00 94.12 190 ASN A CA 1
ATOM 1515 C C . ASN A 1 190 ? -15.211 5.927 13.334 1.00 94.12 190 ASN A C 1
ATOM 1517 O O . ASN A 1 190 ? -15.467 5.935 12.136 1.00 94.12 190 ASN A O 1
ATOM 1521 N N . VAL A 1 191 ? -15.594 4.954 14.165 1.00 94.44 191 VAL A N 1
ATOM 1522 C CA . VAL A 1 191 ? -16.445 3.830 13.751 1.00 94.44 191 VAL A CA 1
ATOM 1523 C C . VAL A 1 191 ? -17.811 4.336 13.293 1.00 94.44 191 VAL A C 1
ATOM 1525 O O . VAL A 1 191 ? -18.276 3.903 12.246 1.00 94.44 191 VAL A O 1
ATOM 1528 N N . LEU A 1 192 ? -18.417 5.288 14.011 1.00 95.06 192 LEU A N 1
ATOM 1529 C CA . LEU A 1 192 ? -19.689 5.897 13.605 1.00 95.06 192 LEU A CA 1
ATOM 1530 C C . LEU A 1 192 ? -19.592 6.611 12.252 1.00 95.06 192 LEU A C 1
ATOM 1532 O O . LEU A 1 192 ? -20.423 6.361 11.384 1.00 95.06 192 LEU A O 1
ATOM 1536 N N . ASP A 1 193 ? -18.574 7.452 12.051 1.00 95.25 193 ASP A N 1
ATOM 1537 C CA . ASP A 1 193 ? -18.403 8.176 10.785 1.00 95.25 193 ASP A CA 1
ATOM 1538 C C . ASP A 1 193 ? -18.212 7.207 9.601 1.00 95.25 193 ASP A C 1
ATOM 1540 O O . ASP A 1 193 ? -18.745 7.427 8.516 1.00 95.25 193 ASP A O 1
ATOM 1544 N N . VAL A 1 194 ? -17.446 6.126 9.798 1.00 95.62 194 VAL A N 1
ATOM 1545 C CA . VAL A 1 194 ? -17.197 5.117 8.754 1.00 95.62 194 VAL A CA 1
ATOM 1546 C C . VAL A 1 194 ? -18.439 4.265 8.500 1.00 95.62 194 VAL A C 1
ATOM 1548 O O . VAL A 1 194 ? -18.746 3.968 7.349 1.00 95.62 194 VAL A O 1
ATOM 1551 N N . ALA A 1 195 ? -19.183 3.902 9.546 1.00 95.00 195 ALA A N 1
ATOM 1552 C CA . ALA A 1 195 ? -20.442 3.178 9.405 1.00 95.00 195 ALA A CA 1
ATOM 1553 C C . ALA A 1 195 ? -21.476 4.002 8.625 1.00 95.00 195 ALA A C 1
ATOM 1555 O O . ALA A 1 195 ? -22.137 3.460 7.748 1.00 95.00 195 ALA A O 1
ATOM 1556 N N . ALA A 1 196 ? -21.564 5.309 8.891 1.00 95.25 196 ALA A N 1
ATOM 1557 C CA . ALA A 1 196 ? -22.437 6.217 8.154 1.00 95.25 196 ALA A CA 1
ATOM 1558 C C . ALA A 1 196 ? -22.017 6.392 6.686 1.00 95.25 196 ALA A C 1
ATOM 1560 O O . ALA A 1 196 ? -22.874 6.602 5.839 1.00 95.25 196 ALA A O 1
ATOM 1561 N N . LEU A 1 197 ? -20.719 6.304 6.377 1.00 94.81 197 LEU A N 1
ATOM 1562 C CA . LEU A 1 197 ? -20.228 6.341 4.996 1.00 94.81 197 LEU A CA 1
ATOM 1563 C C . LEU A 1 197 ? -20.532 5.046 4.224 1.00 94.81 197 LEU A C 1
ATOM 1565 O O . LEU A 1 197 ? -20.744 5.090 3.017 1.00 94.81 197 LEU A O 1
ATOM 1569 N N . ASN A 1 198 ? -20.499 3.902 4.909 1.00 95.81 198 ASN A N 1
ATOM 1570 C CA . ASN A 1 198 ? -20.748 2.595 4.304 1.00 95.81 198 ASN A CA 1
ATOM 1571 C C . ASN A 1 198 ? -22.246 2.270 4.118 1.00 95.81 198 ASN A C 1
ATOM 1573 O O . ASN A 1 198 ? -22.543 1.346 3.360 1.00 95.81 198 ASN A O 1
ATOM 1577 N N . ALA A 1 199 ? -23.142 2.949 4.845 1.00 92.31 199 ALA A N 1
ATOM 1578 C CA . ALA A 1 199 ? -24.597 2.756 4.806 1.00 92.31 199 ALA A CA 1
ATOM 1579 C C . ALA A 1 199 ? -25.237 3.395 3.565 1.00 92.31 199 ALA A C 1
ATOM 1581 O O . ALA A 1 199 ? -26.143 2.748 2.994 1.00 92.31 199 ALA A O 1
#

InterPro domains:
  IPR029526 PiggyBac transposable element-derived protein [PF13843] (1-199)

Solvent-accessible surface area (backbone atoms only — not comparable to full-atom values): 11724 Å² total; per-residue (Å²): 78,94,91,44,97,66,48,73,81,85,51,67,50,75,42,47,39,50,89,49,65,37,77,75,39,74,46,76,58,81,71,86,56,92,93,58,74,86,76,75,63,56,37,47,55,52,50,59,58,62,43,55,90,54,55,69,62,69,47,75,45,67,46,53,47,78,48,43,50,71,72,53,48,54,59,32,44,80,36,36,29,31,39,38,23,35,44,56,84,86,45,82,90,57,57,76,86,61,43,82,46,86,85,59,57,65,39,40,74,48,78,46,79,57,90,72,32,27,34,39,24,35,23,79,41,84,74,40,61,49,37,35,42,24,47,74,52,89,74,87,57,53,40,78,89,43,96,60,36,50,39,47,72,58,54,53,46,67,64,38,64,44,16,58,58,52,34,53,51,50,40,65,73,71,48,82,69,70,96,72,96,52,70,67,57,57,53,51,40,50,52,51,32,51,51,64,63,61,106

Organism: Synaphobranchus kaupii (NCBI:txid118154)